Protein AF-A0A6A4WQD4-F1 (afdb_monomer_lite)

Radius of gyration: 29.27 Å; chains: 1; bounding box: 69×71×99 Å

Structure (mmCIF, N/CA/C/O backbone):
data_AF-A0A6A4WQD4-F1
#
_entry.id   AF-A0A6A4WQD4-F1
#
loop_
_atom_site.group_PDB
_atom_site.id
_atom_site.type_symbol
_atom_site.label_atom_id
_atom_site.label_alt_id
_atom_site.label_comp_id
_atom_site.label_asym_id
_atom_site.label_entity_id
_atom_site.label_seq_id
_atom_site.pdbx_PDB_ins_code
_atom_site.Cartn_x
_atom_site.Cartn_y
_atom_site.Cartn_z
_atom_site.occupancy
_atom_site.B_iso_or_equiv
_atom_site.auth_seq_id
_atom_site.auth_comp_id
_atom_site.auth_asym_id
_atom_site.auth_atom_id
_atom_site.pdbx_PDB_model_num
ATOM 1 N N . MET A 1 1 ? -10.154 32.884 54.673 1.00 40.69 1 MET A N 1
ATOM 2 C CA . MET A 1 1 ? -10.793 33.010 53.347 1.00 40.69 1 MET A CA 1
ATOM 3 C C . MET A 1 1 ? -10.869 31.608 52.785 1.00 40.69 1 MET A C 1
ATOM 5 O O . MET A 1 1 ? -9.930 31.155 52.147 1.00 40.69 1 MET A O 1
ATOM 9 N N . ASP A 1 2 ? -11.939 30.909 53.153 1.00 39.62 2 ASP A N 1
ATOM 10 C CA . ASP A 1 2 ? -12.226 29.538 52.744 1.00 39.62 2 ASP A CA 1
ATOM 11 C C . ASP A 1 2 ? -13.030 29.563 51.447 1.00 39.62 2 ASP A C 1
ATOM 13 O O . ASP A 1 2 ? -14.107 30.156 51.386 1.00 39.62 2 ASP A O 1
ATOM 17 N N . VAL A 1 3 ? -12.487 28.933 50.407 1.00 45.62 3 VAL A N 1
ATOM 18 C CA . VAL A 1 3 ? -13.173 28.677 49.137 1.00 45.62 3 VAL A CA 1
ATOM 19 C C . VAL A 1 3 ? -13.369 27.171 49.040 1.00 45.62 3 VAL A C 1
ATOM 21 O O . VAL A 1 3 ? -12.572 26.442 48.456 1.00 45.62 3 VAL A O 1
ATOM 24 N N . SER A 1 4 ? -14.431 26.703 49.680 1.00 53.34 4 SER A N 1
ATOM 25 C CA . SER A 1 4 ? -14.911 25.326 49.632 1.00 53.34 4 SER A CA 1
ATOM 26 C C . SER A 1 4 ? -16.414 25.355 49.371 1.00 53.34 4 SER A C 1
ATOM 28 O O . SER A 1 4 ? -17.231 25.310 50.284 1.00 53.34 4 SER A O 1
ATOM 30 N N . ALA A 1 5 ? -16.793 25.459 48.096 1.00 46.91 5 ALA A N 1
ATOM 31 C CA . ALA A 1 5 ? -18.177 25.275 47.676 1.00 46.91 5 ALA A CA 1
ATOM 32 C C . ALA A 1 5 ? -18.260 24.751 46.235 1.00 46.91 5 ALA A C 1
ATOM 34 O O . ALA A 1 5 ? -17.885 25.439 45.290 1.00 46.91 5 ALA A O 1
ATOM 35 N N . GLY A 1 6 ? -18.821 23.547 46.087 1.00 44.59 6 GLY A N 1
ATOM 36 C CA . GLY A 1 6 ? -19.705 23.247 44.959 1.00 44.59 6 GLY A CA 1
ATOM 37 C C . GLY A 1 6 ? -19.117 22.547 43.734 1.00 44.59 6 GLY A C 1
ATOM 38 O O . GLY A 1 6 ? -19.329 23.014 42.624 1.00 44.59 6 GLY A O 1
ATOM 39 N N . LEU A 1 7 ? -18.483 21.382 43.894 1.00 42.50 7 LEU A N 1
ATOM 40 C CA . LEU A 1 7 ? -18.416 20.385 42.815 1.00 42.50 7 LEU A CA 1
ATOM 41 C C . LEU A 1 7 ? -19.368 19.237 43.165 1.00 42.50 7 LEU A C 1
ATOM 43 O O . LEU A 1 7 ? -18.985 18.243 43.776 1.00 42.50 7 LEU A O 1
ATOM 47 N N . SER A 1 8 ? -20.644 19.435 42.828 1.00 55.44 8 SER A N 1
ATOM 48 C CA . SER A 1 8 ? -21.650 18.374 42.812 1.00 55.44 8 SER A CA 1
ATOM 49 C C . SER A 1 8 ? -21.278 17.395 41.700 1.00 55.44 8 SER A C 1
ATOM 51 O O . SER A 1 8 ? -21.180 17.776 40.533 1.00 55.44 8 SER A O 1
ATOM 53 N N . ALA A 1 9 ? -20.986 16.154 42.085 1.00 47.75 9 ALA A N 1
ATOM 54 C CA . ALA A 1 9 ? -20.740 15.057 41.168 1.00 47.75 9 ALA A CA 1
ATOM 55 C C . ALA A 1 9 ? -22.021 14.788 40.369 1.00 47.75 9 ALA A C 1
ATOM 57 O O . ALA A 1 9 ? -22.984 14.237 40.899 1.00 47.75 9 ALA A O 1
ATOM 58 N N . SER A 1 10 ? -22.026 15.214 39.109 1.00 48.94 10 SER A N 1
ATOM 59 C CA . SER A 1 10 ? -23.060 14.872 38.143 1.00 48.94 10 SER A CA 1
ATOM 60 C C . SER A 1 10 ? -23.073 13.362 37.915 1.00 48.94 10 SER A C 1
ATOM 62 O O . SER A 1 10 ? -22.034 12.729 37.693 1.00 48.94 10 SER A O 1
ATOM 64 N N . ASP A 1 11 ? -24.269 12.793 38.028 1.00 49.38 11 ASP A N 1
ATOM 65 C CA . ASP A 1 11 ? -24.547 11.373 37.890 1.00 49.38 11 ASP A CA 1
ATOM 66 C C . ASP A 1 11 ? -24.110 10.894 36.488 1.00 49.38 11 ASP A C 1
ATOM 68 O O . ASP A 1 11 ? -24.536 11.451 35.472 1.00 49.38 11 ASP A O 1
ATOM 72 N N . PRO A 1 12 ? -23.218 9.892 36.373 1.00 54.44 12 PRO A N 1
ATOM 73 C CA . PRO A 1 12 ? -22.711 9.421 35.085 1.00 54.44 12 PRO A CA 1
ATOM 74 C C . PRO A 1 12 ? -23.773 8.752 34.192 1.00 54.44 12 PRO A C 1
ATOM 76 O O . PRO A 1 12 ? -23.434 8.341 33.080 1.00 54.44 12 PRO A O 1
ATOM 79 N N . SER A 1 13 ? -25.021 8.633 34.651 1.00 51.88 13 SER A N 1
ATOM 80 C CA . SER A 1 13 ? -26.163 8.164 33.860 1.00 51.88 13 SER A CA 1
ATOM 81 C C . SER A 1 13 ? -26.717 9.206 32.870 1.00 51.88 13 SER A C 1
ATOM 83 O O . SER A 1 13 ? -27.314 8.805 31.874 1.00 51.88 13 SER A O 1
ATOM 85 N N . ASP A 1 14 ? -26.409 10.500 33.031 1.00 51.34 14 ASP A N 1
ATOM 86 C CA . ASP A 1 14 ? -26.894 11.582 32.146 1.00 51.34 14 ASP A CA 1
ATOM 87 C C . ASP A 1 14 ? -26.174 11.681 30.781 1.00 51.34 14 ASP A C 1
ATOM 89 O O . ASP A 1 14 ? -26.563 12.461 29.913 1.00 51.34 14 ASP A O 1
ATOM 93 N N . TRP A 1 15 ? -25.121 10.890 30.541 1.00 55.62 15 TRP A N 1
ATOM 94 C CA . TRP A 1 15 ? -24.329 10.954 29.297 1.00 55.62 15 TRP A CA 1
ATOM 95 C C . TRP A 1 15 ? -24.785 9.989 28.194 1.00 55.62 15 TRP A C 1
ATOM 97 O O . TRP A 1 15 ? -24.138 9.911 27.147 1.00 55.62 15 TRP A O 1
ATOM 107 N N . LEU A 1 16 ? -25.864 9.233 28.407 1.00 49.56 16 LEU A N 1
ATOM 108 C CA . LEU A 1 16 ? -26.406 8.309 27.410 1.00 49.56 16 LEU A CA 1
ATOM 109 C C . LEU A 1 16 ? -27.800 8.778 26.970 1.00 49.56 16 LEU A C 1
ATOM 111 O O . LEU A 1 16 ? -28.772 8.526 27.682 1.00 49.56 16 LEU A O 1
ATOM 115 N N . PRO A 1 17 ? -27.918 9.423 25.791 1.00 49.47 17 PRO A N 1
ATOM 116 C CA . PRO A 1 17 ? -29.208 9.747 25.200 1.00 49.47 17 PRO A CA 1
ATOM 117 C C . PRO A 1 17 ? -29.982 8.445 24.991 1.00 49.47 17 PRO A C 1
ATOM 119 O O . PRO A 1 17 ? -29.592 7.598 24.185 1.00 49.47 17 PRO A O 1
ATOM 122 N N . THR A 1 18 ? -31.057 8.260 25.750 1.00 57.69 18 THR A N 1
ATOM 123 C CA . THR A 1 18 ? -31.862 7.031 25.740 1.00 57.69 18 THR A CA 1
ATOM 124 C C . THR A 1 18 ? -32.767 6.935 24.504 1.00 57.69 18 THR A C 1
ATOM 126 O O . THR A 1 18 ? -33.292 5.866 24.222 1.00 57.69 18 THR A O 1
ATOM 129 N N . ASP A 1 19 ? -32.856 8.003 23.705 1.00 47.84 19 ASP A N 1
ATOM 130 C CA . ASP A 1 19 ? -33.728 8.105 22.523 1.00 47.84 19 ASP A CA 1
ATOM 131 C C . ASP A 1 19 ? -33.054 7.769 21.179 1.00 47.84 19 ASP A C 1
ATOM 133 O O . ASP A 1 19 ? -33.655 7.930 20.120 1.00 47.84 19 ASP A O 1
ATOM 137 N N . GLN A 1 20 ? -31.807 7.282 21.171 1.00 50.00 20 GLN A N 1
ATOM 138 C CA . GLN A 1 20 ? -31.078 6.995 19.922 1.00 50.00 20 GLN A CA 1
ATOM 139 C C . GLN A 1 20 ? -30.915 5.495 19.617 1.00 50.00 20 GLN A C 1
ATOM 141 O O . GLN A 1 20 ? -29.990 5.100 18.908 1.00 50.00 20 GLN A O 1
ATOM 146 N N . ALA A 1 21 ? -31.798 4.647 20.155 1.00 50.28 21 ALA A N 1
ATOM 147 C CA . ALA A 1 21 ? -31.776 3.201 19.915 1.00 50.28 21 ALA A CA 1
ATOM 148 C C . ALA A 1 21 ? -32.601 2.749 18.688 1.00 50.28 21 ALA A C 1
ATOM 150 O O . ALA A 1 21 ? -32.292 1.699 18.129 1.00 50.28 21 ALA A O 1
ATOM 151 N N . ASP A 1 22 ? -33.556 3.555 18.203 1.00 48.72 22 ASP A N 1
ATOM 152 C CA . ASP A 1 22 ? -34.533 3.112 17.184 1.00 48.72 22 ASP A CA 1
ATOM 153 C C . ASP A 1 22 ? -34.314 3.678 15.767 1.00 48.72 22 ASP A C 1
ATOM 155 O O . ASP A 1 22 ? -35.063 3.382 14.834 1.00 48.72 22 ASP A O 1
ATOM 159 N N . HIS A 1 23 ? -33.234 4.430 15.551 1.00 48.94 23 HIS A N 1
ATOM 160 C CA . HIS A 1 23 ? -32.832 4.910 14.223 1.00 48.94 23 HIS A CA 1
ATOM 161 C C . HIS A 1 23 ? -31.442 4.404 13.840 1.00 48.94 23 HIS A C 1
ATOM 163 O O . HIS A 1 23 ? -30.544 5.165 13.483 1.00 48.94 23 HIS A O 1
ATOM 169 N N . LEU A 1 24 ? -31.256 3.085 13.901 1.00 49.69 24 LEU A N 1
ATOM 170 C CA . LEU A 1 24 ? -30.196 2.438 13.137 1.00 49.69 24 LEU A CA 1
ATOM 171 C C . LEU A 1 24 ? -30.645 2.392 11.666 1.00 49.69 24 LEU A C 1
ATOM 173 O O . LEU A 1 24 ? -31.635 1.720 11.371 1.00 49.69 24 LEU A O 1
ATOM 177 N N . PRO A 1 25 ? -29.968 3.093 10.734 1.00 49.41 25 PRO A N 1
ATOM 178 C CA . PRO A 1 25 ? -30.262 2.969 9.313 1.00 49.41 25 PRO A CA 1
ATOM 179 C C . PRO A 1 25 ? -30.098 1.499 8.916 1.00 49.41 25 PRO A C 1
ATOM 181 O O . PRO A 1 25 ? -29.026 0.912 9.070 1.00 49.41 25 PRO A O 1
ATOM 184 N N . THR A 1 26 ? -31.193 0.894 8.464 1.00 52.72 26 THR A N 1
ATOM 185 C CA . THR A 1 26 ? -31.330 -0.551 8.239 1.00 52.72 26 THR A CA 1
ATOM 186 C C . THR A 1 26 ? -30.533 -1.063 7.045 1.00 52.72 26 THR A C 1
ATOM 188 O O . THR A 1 26 ? -30.435 -2.272 6.871 1.00 52.72 26 THR A O 1
ATOM 191 N N . GLU A 1 27 ? -29.878 -0.194 6.278 1.00 44.72 27 GLU A N 1
ATOM 192 C CA . GLU A 1 27 ? -28.883 -0.611 5.299 1.00 44.72 27 GLU A CA 1
ATOM 193 C C . GLU A 1 27 ? -27.686 0.345 5.283 1.00 44.72 27 GLU A C 1
ATOM 195 O O . GLU A 1 27 ? -27.856 1.561 5.158 1.00 44.72 27 GLU A O 1
ATOM 200 N N . PRO A 1 28 ? -26.450 -0.168 5.397 1.00 51.59 28 PRO A N 1
ATOM 201 C CA . PRO A 1 28 ? -25.282 0.667 5.224 1.00 51.59 28 PRO A CA 1
ATOM 202 C C . PRO A 1 28 ? -25.161 1.113 3.758 1.00 51.59 28 PRO A C 1
ATOM 204 O O . PRO A 1 28 ? -24.999 0.292 2.853 1.00 51.59 28 PRO A O 1
ATOM 207 N N . ALA A 1 29 ? -25.166 2.430 3.539 1.00 51.22 29 ALA A N 1
ATOM 208 C CA . ALA A 1 29 ? -25.080 3.088 2.230 1.00 51.22 29 ALA A CA 1
ATOM 209 C C . ALA A 1 29 ? -23.826 2.743 1.393 1.00 51.22 29 ALA A C 1
ATOM 211 O O . ALA A 1 29 ? -23.750 3.113 0.228 1.00 51.22 29 ALA A O 1
ATOM 212 N N . TRP A 1 30 ? -22.852 2.008 1.938 1.00 56.88 30 TRP A N 1
ATOM 213 C CA . TRP A 1 30 ? -21.694 1.535 1.173 1.00 56.88 30 TRP A CA 1
ATOM 214 C C . TRP A 1 30 ? -21.990 0.302 0.296 1.00 56.88 30 TRP A C 1
ATOM 216 O O . TRP A 1 30 ? -21.141 -0.086 -0.502 1.00 56.88 30 TRP A O 1
ATOM 226 N N . ARG A 1 31 ? -23.178 -0.321 0.395 1.00 47.22 31 ARG A N 1
ATOM 227 C CA . ARG A 1 31 ? -23.520 -1.522 -0.397 1.00 47.22 31 ARG A CA 1
ATOM 228 C C . ARG A 1 31 ? -23.912 -1.277 -1.860 1.00 47.22 31 ARG A C 1
ATOM 230 O O . ARG A 1 31 ? -23.937 -2.246 -2.615 1.00 47.22 31 ARG A O 1
ATOM 237 N N . SER A 1 32 ? -24.208 -0.050 -2.294 1.00 47.12 32 SER A N 1
ATOM 238 C CA . SER A 1 32 ? -24.718 0.199 -3.658 1.00 47.12 32 SER A CA 1
ATOM 239 C C . SER A 1 32 ? -23.680 0.693 -4.670 1.00 47.12 32 SER A C 1
ATOM 241 O O . SER A 1 32 ? -23.966 0.714 -5.865 1.00 47.12 32 SER A O 1
ATOM 243 N N . THR A 1 33 ? -22.450 0.996 -4.258 1.00 47.56 33 THR A N 1
ATOM 244 C CA . THR A 1 33 ? -21.353 1.326 -5.177 1.00 47.56 33 THR A CA 1
ATOM 245 C C . THR A 1 33 ? -20.386 0.158 -5.281 1.00 47.56 33 THR A C 1
ATOM 247 O O . THR A 1 33 ? -19.255 0.222 -4.821 1.00 47.56 33 THR A O 1
ATOM 250 N N . ARG A 1 34 ? -20.822 -0.932 -5.920 1.00 42.28 34 ARG A N 1
ATOM 251 C CA . ARG A 1 34 ? -19.894 -1.906 -6.513 1.00 42.28 34 ARG A CA 1
ATOM 252 C C . ARG A 1 34 ? -19.283 -1.201 -7.731 1.00 42.28 34 ARG A C 1
ATOM 254 O O . ARG A 1 34 ? -19.986 -1.058 -8.732 1.00 42.28 34 ARG A O 1
ATOM 261 N N . PRO A 1 35 ? -18.040 -0.690 -7.687 1.00 46.09 35 PRO A N 1
ATOM 262 C CA . PRO A 1 35 ? -17.448 -0.106 -8.877 1.00 46.09 35 PRO A CA 1
ATOM 263 C C . PRO A 1 35 ? -17.210 -1.267 -9.842 1.00 46.09 35 PRO A C 1
ATOM 265 O O . PRO A 1 35 ? -16.764 -2.337 -9.421 1.00 46.09 35 PRO A O 1
ATOM 268 N N . GLY A 1 36 ? -17.510 -1.082 -11.125 1.00 47.56 36 GLY A N 1
ATOM 269 C CA . GLY A 1 36 ? -17.190 -2.023 -12.205 1.00 47.56 36 GLY A CA 1
ATOM 270 C C . GLY A 1 36 ? -15.678 -2.187 -12.424 1.00 47.56 36 GLY A C 1
ATOM 271 O O . GLY A 1 36 ? -15.176 -1.952 -13.519 1.00 47.56 36 GLY A O 1
ATOM 272 N N . GLY A 1 37 ? -14.931 -2.550 -11.378 1.00 45.09 37 GLY A N 1
ATOM 273 C CA . GLY A 1 37 ? -13.479 -2.704 -11.383 1.00 45.09 37 GLY A CA 1
ATOM 274 C C . GLY A 1 37 ? -13.019 -3.961 -12.117 1.00 45.09 37 GLY A C 1
ATOM 275 O O . GLY A 1 37 ? -11.963 -3.940 -12.744 1.00 45.09 37 GLY A O 1
ATOM 276 N N . ALA A 1 38 ? -13.837 -5.020 -12.144 1.00 51.09 38 ALA A N 1
ATOM 277 C CA . ALA A 1 38 ? -13.501 -6.261 -12.848 1.00 51.09 38 ALA A CA 1
ATOM 278 C C . ALA A 1 38 ? -13.263 -6.038 -14.359 1.00 51.09 38 ALA A C 1
ATOM 280 O O . ALA A 1 38 ? -12.346 -6.623 -14.940 1.00 51.09 38 ALA A O 1
ATOM 281 N N . ASP A 1 39 ? -14.005 -5.115 -14.981 1.00 52.41 39 ASP A N 1
ATOM 282 C CA . ASP A 1 39 ? -13.886 -4.817 -16.415 1.00 52.41 39 ASP A CA 1
ATOM 283 C C . ASP A 1 39 ? -12.759 -3.824 -16.744 1.00 52.41 39 ASP A C 1
ATOM 285 O O . ASP A 1 39 ? -12.291 -3.748 -17.886 1.00 52.41 39 ASP A O 1
ATOM 289 N N . ALA A 1 40 ? -12.301 -3.041 -15.764 1.00 53.88 40 ALA A N 1
ATOM 290 C CA . ALA A 1 40 ? -11.167 -2.134 -15.934 1.00 53.88 40 ALA A CA 1
ATOM 291 C C . ALA A 1 40 ? -9.836 -2.904 -15.905 1.00 53.88 40 ALA A C 1
ATOM 293 O O . ALA A 1 40 ? -9.005 -2.735 -16.800 1.00 53.88 40 ALA A O 1
ATOM 294 N N . VAL A 1 41 ? -9.688 -3.831 -14.952 1.00 50.75 41 VAL A N 1
ATOM 295 C CA . VAL A 1 41 ? -8.515 -4.712 -14.808 1.00 50.75 41 VAL A CA 1
ATOM 296 C C . VAL A 1 41 ? -8.316 -5.607 -16.030 1.00 50.75 41 VAL A C 1
ATOM 298 O O . VAL A 1 41 ? -7.199 -5.779 -16.522 1.00 50.75 41 VAL A O 1
ATOM 301 N N . GLY A 1 42 ? -9.412 -6.127 -16.586 1.00 72.69 42 GLY A N 1
ATOM 302 C CA . GLY A 1 42 ? -9.356 -6.960 -17.781 1.00 72.69 42 GLY A CA 1
ATOM 303 C C . GLY A 1 42 ? -8.832 -6.231 -19.023 1.00 72.69 42 GLY A C 1
ATOM 304 O O . GLY A 1 42 ? -8.279 -6.887 -19.903 1.00 72.69 42 GLY A O 1
ATOM 305 N N . ARG A 1 43 ? -8.992 -4.905 -19.123 1.00 68.19 43 ARG A N 1
ATOM 306 C CA . ARG A 1 43 ? -8.589 -4.130 -20.309 1.00 68.19 43 ARG A CA 1
ATOM 307 C C . ARG A 1 43 ? -7.104 -3.781 -20.306 1.00 68.19 43 ARG A C 1
ATOM 309 O O . ARG A 1 43 ? -6.449 -3.979 -21.328 1.00 68.19 43 ARG A O 1
ATOM 316 N N . SER A 1 44 ? -6.561 -3.331 -19.175 1.00 56.88 44 SER A N 1
ATOM 317 C CA . SER A 1 44 ? -5.136 -2.983 -19.064 1.00 56.88 44 SER A CA 1
ATOM 318 C C . SER A 1 44 ? -4.234 -4.212 -19.207 1.00 56.88 44 SER A C 1
ATOM 320 O O . SER A 1 44 ? -3.276 -4.179 -19.977 1.00 56.88 44 SER A O 1
ATOM 322 N N . ALA A 1 45 ? -4.589 -5.335 -18.572 1.00 55.25 45 ALA A N 1
ATOM 323 C CA . ALA A 1 45 ? -3.838 -6.586 -18.694 1.00 55.25 45 ALA A CA 1
ATOM 324 C C . ALA A 1 45 ? -3.845 -7.146 -20.131 1.00 55.25 45 ALA A C 1
ATOM 326 O O . ALA A 1 45 ? -2.815 -7.608 -20.622 1.00 55.25 45 ALA A O 1
ATOM 327 N N . ARG A 1 46 ? -4.984 -7.062 -20.839 1.00 72.31 46 ARG A N 1
ATOM 328 C CA . ARG A 1 46 ? -5.096 -7.488 -22.248 1.00 72.31 46 ARG A CA 1
ATOM 329 C C . ARG A 1 46 ? -4.283 -6.608 -23.193 1.00 72.31 46 ARG A C 1
ATOM 331 O O . ARG A 1 46 ? -3.655 -7.139 -24.104 1.00 72.31 46 ARG A O 1
ATOM 338 N N . LEU A 1 47 ? -4.265 -5.294 -22.970 1.00 72.69 47 LEU A N 1
ATOM 339 C CA . LEU A 1 47 ? -3.429 -4.371 -23.743 1.00 72.69 47 LEU A CA 1
ATOM 340 C C . LEU A 1 47 ? -1.940 -4.656 -23.536 1.00 72.69 47 LEU A C 1
ATOM 342 O O . LEU A 1 47 ? -1.194 -4.725 -24.509 1.00 72.69 47 LEU A O 1
ATOM 346 N N . LEU A 1 48 ? -1.521 -4.895 -22.291 1.00 62.03 48 LEU A N 1
ATOM 347 C CA . LEU A 1 48 ? -0.126 -5.183 -21.963 1.00 62.03 48 LEU A CA 1
ATOM 348 C C . LEU A 1 48 ? 0.341 -6.516 -22.572 1.00 62.03 48 LEU A C 1
ATOM 350 O O . LEU A 1 48 ? 1.386 -6.567 -23.215 1.00 62.03 48 LEU A O 1
ATOM 354 N N . LEU A 1 49 ? -0.473 -7.574 -22.462 1.00 63.62 49 LEU A N 1
ATOM 355 C CA . LEU A 1 49 ? -0.226 -8.863 -23.125 1.00 63.62 49 LEU A CA 1
ATOM 356 C C . LEU A 1 49 ? -0.224 -8.746 -24.656 1.00 63.62 49 LEU A C 1
ATOM 358 O O . LEU A 1 49 ? 0.563 -9.420 -25.320 1.00 63.62 49 LEU A O 1
ATOM 362 N N . GLY A 1 50 ? -1.082 -7.892 -25.219 1.00 73.88 50 GLY A N 1
ATOM 363 C CA . GLY A 1 50 ? -1.107 -7.593 -26.649 1.00 73.88 50 GLY A CA 1
ATOM 364 C C . GLY A 1 50 ? 0.189 -6.936 -27.122 1.00 73.88 50 GLY A C 1
ATOM 365 O O . GLY A 1 50 ? 0.775 -7.390 -28.101 1.00 73.88 50 GLY A O 1
ATOM 366 N N . LEU A 1 51 ? 0.677 -5.932 -26.390 1.00 67.00 51 LEU A N 1
ATOM 367 C CA . LEU A 1 51 ? 1.936 -5.243 -26.684 1.00 67.00 51 LEU A CA 1
ATOM 368 C C . LEU A 1 51 ? 3.149 -6.175 -26.564 1.00 67.00 51 LEU A C 1
ATOM 370 O O . LEU A 1 51 ? 3.995 -6.180 -27.454 1.00 67.00 51 LEU A O 1
ATOM 374 N N . LEU A 1 52 ? 3.197 -7.015 -25.524 1.00 57.88 52 LEU A N 1
ATOM 375 C CA . LEU A 1 52 ? 4.254 -8.019 -25.339 1.00 57.88 52 LEU A CA 1
ATOM 376 C C . LEU A 1 52 ? 4.274 -9.067 -26.462 1.00 57.88 52 LEU A C 1
ATOM 378 O O . LEU A 1 52 ? 5.344 -9.427 -26.949 1.00 57.88 52 LEU A O 1
ATOM 382 N N . ARG A 1 53 ? 3.105 -9.533 -26.921 1.00 71.88 53 ARG A N 1
ATOM 383 C CA . ARG A 1 53 ? 3.015 -10.456 -28.068 1.00 71.88 53 ARG A CA 1
ATOM 384 C C . ARG A 1 53 ? 3.433 -9.797 -29.377 1.00 71.88 53 ARG A C 1
ATOM 386 O O . ARG A 1 53 ? 4.096 -10.437 -30.188 1.00 71.88 53 ARG A O 1
ATOM 393 N N . LEU A 1 54 ? 3.073 -8.530 -29.576 1.00 68.19 54 LEU A N 1
ATOM 394 C CA . LEU A 1 54 ? 3.479 -7.777 -30.761 1.00 68.19 54 LEU A CA 1
ATOM 395 C C . LEU A 1 54 ? 5.000 -7.571 -30.794 1.00 68.19 54 LEU A C 1
ATOM 397 O O . LEU A 1 54 ? 5.606 -7.709 -31.852 1.00 68.19 54 LEU A O 1
ATOM 401 N N . ALA A 1 55 ? 5.607 -7.305 -29.632 1.00 59.88 55 ALA A N 1
ATOM 402 C CA . ALA A 1 55 ? 7.054 -7.196 -29.475 1.00 59.88 55 ALA A CA 1
ATOM 403 C C . ALA A 1 55 ? 7.775 -8.513 -29.810 1.00 59.88 55 ALA A C 1
ATOM 405 O O . ALA A 1 55 ? 8.785 -8.503 -30.510 1.00 59.88 55 ALA A O 1
ATOM 406 N N . GLY A 1 56 ? 7.231 -9.653 -29.365 1.00 58.56 56 GLY A N 1
ATOM 407 C CA . GLY A 1 56 ? 7.821 -10.974 -29.607 1.00 58.56 56 GLY A CA 1
ATOM 408 C C . GLY A 1 56 ? 7.757 -11.454 -31.062 1.00 58.56 56 GLY A C 1
ATOM 409 O O . GLY A 1 56 ? 8.629 -12.198 -31.497 1.00 58.56 56 GLY A O 1
ATOM 410 N N . LEU A 1 57 ? 6.766 -11.014 -31.845 1.00 64.88 57 LEU A N 1
ATOM 411 C CA . LEU A 1 57 ? 6.591 -11.451 -33.239 1.00 64.88 57 LEU A CA 1
ATOM 412 C C . LEU A 1 57 ? 7.583 -10.808 -34.231 1.00 64.88 57 LEU A C 1
ATOM 414 O O . LEU A 1 57 ? 7.591 -11.184 -35.400 1.00 64.88 57 LEU A O 1
ATOM 418 N N . TRP A 1 58 ? 8.372 -9.810 -33.815 1.00 60.25 58 TRP A N 1
ATOM 419 C CA . TRP A 1 58 ? 9.116 -8.929 -34.734 1.00 60.25 58 TRP A CA 1
ATOM 420 C C . TRP A 1 58 ? 10.651 -8.986 -34.581 1.00 60.25 58 TRP A C 1
ATOM 422 O O . TRP A 1 58 ? 11.363 -8.176 -35.176 1.00 60.25 58 TRP A O 1
ATOM 432 N N . GLY A 1 59 ? 11.178 -9.966 -33.839 1.00 47.53 59 GLY A N 1
ATOM 433 C CA . GLY A 1 59 ? 12.614 -10.167 -33.592 1.00 47.53 59 GLY A CA 1
ATOM 434 C C . GLY A 1 59 ? 13.389 -10.822 -34.746 1.00 47.53 59 GLY A C 1
ATOM 435 O O . GLY A 1 59 ? 13.923 -11.911 -34.577 1.00 47.53 59 GLY A O 1
ATOM 436 N N . GLY A 1 60 ? 13.453 -10.178 -35.916 1.00 65.56 60 GLY A N 1
ATOM 437 C CA . GLY A 1 60 ? 14.302 -10.602 -37.042 1.00 65.56 60 GLY A CA 1
ATOM 438 C C . GLY A 1 60 ? 15.450 -9.624 -37.325 1.00 65.56 60 GLY A C 1
ATOM 439 O O . GLY A 1 60 ? 15.293 -8.416 -37.144 1.00 65.56 60 GLY A O 1
ATOM 440 N N . ALA A 1 61 ? 16.593 -10.127 -37.808 1.00 59.25 61 ALA A N 1
ATOM 441 C CA . ALA A 1 61 ? 17.738 -9.306 -38.213 1.00 59.25 61 ALA A CA 1
ATOM 442 C C . ALA A 1 61 ? 17.380 -8.386 -39.406 1.00 59.25 61 ALA A C 1
ATOM 444 O O . ALA A 1 61 ? 16.911 -8.852 -40.444 1.00 59.25 61 ALA A O 1
ATOM 445 N N . GLY A 1 62 ? 17.571 -7.066 -39.263 1.00 75.94 62 GLY A N 1
ATOM 446 C CA . GLY A 1 62 ? 17.289 -6.070 -40.309 1.00 75.94 62 GLY A CA 1
ATOM 447 C C . GLY A 1 62 ? 17.142 -4.635 -39.778 1.00 75.94 62 GLY A C 1
ATOM 448 O O . GLY A 1 62 ? 17.381 -4.366 -38.609 1.00 75.94 62 GLY A O 1
ATOM 449 N N . TRP A 1 63 ? 16.707 -3.690 -40.619 1.00 71.44 63 TRP A N 1
ATOM 450 C CA . TRP A 1 63 ? 16.435 -2.290 -40.220 1.00 71.44 63 TRP A CA 1
ATOM 451 C C . TRP A 1 63 ? 15.137 -2.121 -39.405 1.00 71.44 63 TRP A C 1
ATOM 453 O O . TRP A 1 63 ? 14.932 -1.118 -38.724 1.00 71.44 63 TRP A O 1
ATOM 463 N N . ARG A 1 64 ? 14.254 -3.121 -39.460 1.00 67.56 64 ARG A N 1
ATOM 464 C CA . ARG A 1 64 ? 12.969 -3.162 -38.748 1.00 67.56 64 ARG A CA 1
ATOM 465 C C . ARG A 1 64 ? 13.108 -3.125 -37.215 1.00 67.56 64 ARG A C 1
ATOM 467 O O . ARG A 1 64 ? 12.395 -2.323 -36.615 1.00 67.56 64 ARG A O 1
ATOM 474 N N . PRO A 1 65 ? 14.011 -3.888 -36.564 1.00 59.41 65 PRO A N 1
ATOM 475 C CA . PRO A 1 65 ? 14.246 -3.768 -35.125 1.00 59.41 65 PRO A CA 1
ATOM 476 C C . PRO A 1 65 ? 14.789 -2.399 -34.705 1.00 59.41 65 PRO A C 1
ATOM 478 O O . PRO A 1 65 ? 14.428 -1.954 -33.627 1.00 59.41 65 PRO A O 1
ATOM 481 N N . LEU A 1 66 ? 15.571 -1.699 -35.541 1.00 59.41 66 LEU A N 1
ATOM 482 C CA . LEU A 1 66 ? 16.013 -0.318 -35.263 1.00 59.41 66 LEU A CA 1
ATOM 483 C C . LEU A 1 66 ? 14.845 0.674 -35.284 1.00 59.41 66 LEU A C 1
ATOM 485 O O . LEU A 1 66 ? 14.732 1.531 -34.410 1.00 59.41 66 LEU A O 1
ATOM 489 N N . LEU A 1 67 ? 13.953 0.547 -36.270 1.00 69.88 67 LEU A N 1
ATOM 490 C CA . LEU A 1 67 ? 12.734 1.353 -36.323 1.00 69.88 67 LEU A CA 1
ATOM 491 C C . LEU A 1 67 ? 11.837 1.061 -35.110 1.00 69.88 67 LEU A C 1
ATOM 493 O O . LEU A 1 67 ? 11.248 1.977 -34.545 1.00 69.88 67 LEU A O 1
ATOM 497 N N . TYR A 1 68 ? 11.765 -0.207 -34.696 1.00 61.75 68 TYR A N 1
ATOM 498 C CA . TYR A 1 68 ? 10.989 -0.640 -33.540 1.00 61.75 68 TYR A CA 1
ATOM 499 C C . TYR A 1 68 ? 11.580 -0.143 -32.223 1.00 61.75 68 TYR A C 1
ATOM 501 O O . TYR A 1 68 ? 10.838 0.416 -31.428 1.00 61.75 68 TYR A O 1
ATOM 509 N N . THR A 1 69 ? 12.889 -0.277 -31.989 1.00 56.19 69 THR A N 1
ATOM 510 C CA . THR A 1 69 ? 13.529 0.288 -30.794 1.00 56.19 69 THR A CA 1
ATOM 511 C C . THR A 1 69 ? 13.388 1.799 -30.768 1.00 56.19 69 THR A C 1
ATOM 513 O O . THR A 1 69 ? 13.078 2.329 -29.711 1.00 56.19 69 THR A O 1
ATOM 516 N N . ALA A 1 70 ? 13.491 2.495 -31.903 1.00 61.88 70 ALA A N 1
ATOM 517 C CA . ALA A 1 70 ? 13.226 3.932 -31.970 1.00 61.88 70 ALA A CA 1
ATOM 518 C C . ALA A 1 70 ? 11.766 4.284 -31.630 1.00 61.88 70 ALA A C 1
ATOM 520 O O . ALA A 1 70 ? 11.528 5.210 -30.860 1.00 61.88 70 ALA A O 1
ATOM 521 N N . LEU A 1 71 ? 10.784 3.535 -32.145 1.00 65.81 71 LEU A N 1
ATOM 522 C CA . LEU A 1 71 ? 9.359 3.721 -31.832 1.00 65.81 71 LEU A CA 1
ATOM 523 C C . LEU A 1 71 ? 9.032 3.371 -30.381 1.00 65.81 71 LEU A C 1
ATOM 525 O O . LEU A 1 71 ? 8.269 4.088 -29.743 1.00 65.81 71 LEU A O 1
ATOM 529 N N . LEU A 1 72 ? 9.617 2.299 -29.850 1.00 61.75 72 LEU A N 1
ATOM 530 C CA . LEU A 1 72 ? 9.465 1.875 -28.464 1.00 61.75 72 LEU A CA 1
ATOM 531 C C . LEU A 1 72 ? 10.111 2.896 -27.528 1.00 61.75 72 LEU A C 1
ATOM 533 O O . LEU A 1 72 ? 9.510 3.256 -26.526 1.00 61.75 72 LEU A O 1
ATOM 537 N N . TYR A 1 73 ? 11.289 3.415 -27.879 1.00 55.59 73 TYR A N 1
ATOM 538 C CA . TYR A 1 73 ? 11.968 4.470 -27.136 1.00 55.59 73 TYR A CA 1
ATOM 539 C C . TYR A 1 73 ? 11.194 5.785 -27.219 1.00 55.59 73 TYR A C 1
ATOM 541 O O . TYR A 1 73 ? 11.067 6.468 -26.213 1.00 55.59 73 TYR A O 1
ATOM 549 N N . ALA A 1 74 ? 10.613 6.126 -28.371 1.00 55.88 74 ALA A N 1
ATOM 550 C CA . ALA A 1 74 ? 9.756 7.298 -28.527 1.00 55.88 74 ALA A CA 1
ATOM 551 C C . ALA A 1 74 ? 8.442 7.156 -27.747 1.00 55.88 74 ALA A C 1
ATOM 553 O O . ALA A 1 74 ? 8.028 8.103 -27.089 1.00 55.88 74 ALA A O 1
ATOM 554 N N . ALA A 1 75 ? 7.812 5.980 -27.760 1.00 59.81 75 ALA A N 1
ATOM 555 C CA . ALA A 1 75 ? 6.604 5.697 -26.994 1.00 59.81 75 ALA A CA 1
ATOM 556 C C . ALA A 1 75 ? 6.894 5.665 -25.489 1.00 59.81 75 ALA A C 1
ATOM 558 O O . ALA A 1 75 ? 6.166 6.285 -24.726 1.00 59.81 75 ALA A O 1
ATOM 559 N N . ALA A 1 76 ? 7.983 5.022 -25.062 1.00 55.03 76 ALA A N 1
ATOM 560 C CA . ALA A 1 76 ? 8.448 5.042 -23.680 1.00 55.03 76 ALA A CA 1
ATOM 561 C C . ALA A 1 76 ? 8.807 6.466 -23.244 1.00 55.03 76 ALA A C 1
ATOM 563 O O . ALA A 1 76 ? 8.372 6.891 -22.186 1.00 55.03 76 ALA A O 1
ATOM 564 N N . SER A 1 77 ? 9.498 7.246 -24.079 1.00 54.81 77 SER A N 1
ATOM 565 C CA . SER A 1 77 ? 9.804 8.656 -23.803 1.00 54.81 77 SER A CA 1
ATOM 566 C C . SER A 1 77 ? 8.542 9.509 -23.748 1.00 54.81 77 SER A C 1
ATOM 568 O O . SER A 1 77 ? 8.452 10.377 -22.894 1.00 54.81 77 SER A O 1
ATOM 570 N N . ALA A 1 78 ? 7.551 9.263 -24.607 1.00 56.56 78 ALA A N 1
ATOM 571 C CA . ALA A 1 78 ? 6.272 9.967 -24.598 1.00 56.56 78 ALA A CA 1
ATOM 572 C C . ALA A 1 78 ? 5.422 9.588 -23.380 1.00 56.56 78 ALA A C 1
ATOM 574 O O . ALA A 1 78 ? 4.821 10.462 -22.772 1.00 56.56 78 ALA A O 1
ATOM 575 N N . VAL A 1 79 ? 5.405 8.314 -22.981 1.00 59.38 79 VAL A N 1
ATOM 576 C CA . VAL A 1 79 ? 4.750 7.847 -21.752 1.00 59.38 79 VAL A CA 1
ATOM 577 C C . VAL A 1 79 ? 5.464 8.410 -20.529 1.00 59.38 79 VAL A C 1
ATOM 579 O O . VAL A 1 79 ? 4.795 8.924 -19.646 1.00 59.38 79 VAL A O 1
ATOM 582 N N . CYS A 1 80 ? 6.796 8.404 -20.497 1.00 51.72 80 CYS A N 1
ATOM 583 C CA . CYS A 1 80 ? 7.583 9.035 -19.441 1.00 51.72 80 CYS A CA 1
ATOM 584 C C . CYS A 1 80 ? 7.389 10.554 -19.422 1.00 51.72 80 CYS A C 1
ATOM 586 O O . CYS A 1 80 ? 7.315 11.126 -18.347 1.00 51.72 80 CYS A O 1
ATOM 588 N N . ALA A 1 81 ? 7.256 11.215 -20.575 1.00 52.75 81 ALA A N 1
ATOM 589 C CA . ALA A 1 81 ? 6.981 12.647 -20.664 1.00 52.75 81 ALA A CA 1
ATOM 590 C C . ALA A 1 81 ? 5.553 12.978 -20.221 1.00 52.75 81 ALA A C 1
ATOM 592 O O . ALA A 1 81 ? 5.357 13.949 -19.506 1.00 52.75 81 ALA A O 1
ATOM 593 N N . LEU A 1 82 ? 4.557 12.171 -20.592 1.00 60.72 82 LEU A N 1
ATOM 594 C CA . LEU A 1 82 ? 3.172 12.324 -20.143 1.00 60.72 82 LEU A CA 1
ATOM 595 C C . LEU A 1 82 ? 3.022 11.998 -18.657 1.00 60.72 82 LEU A C 1
ATOM 597 O O . LEU A 1 82 ? 2.300 12.706 -17.969 1.00 60.72 82 LEU A O 1
ATOM 601 N N . ALA A 1 83 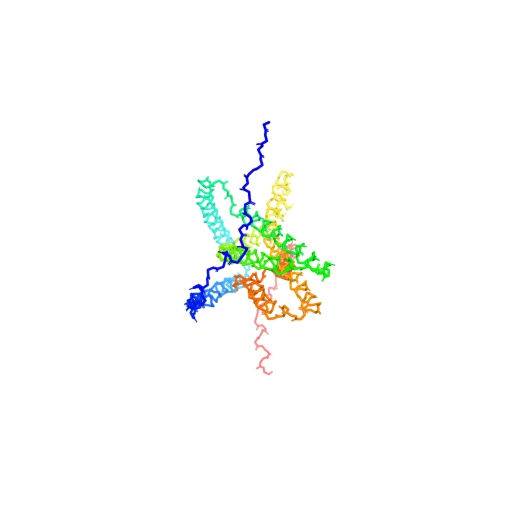? 3.729 10.985 -18.153 1.00 50.81 83 ALA A N 1
ATOM 602 C CA . ALA A 1 83 ? 3.810 10.671 -16.732 1.00 50.81 83 ALA A CA 1
ATOM 603 C C . ALA A 1 83 ? 4.524 11.791 -15.974 1.00 50.81 83 ALA A C 1
ATOM 605 O O . ALA A 1 83 ? 4.005 12.254 -14.975 1.00 50.81 83 ALA A O 1
ATOM 606 N N . ALA A 1 84 ? 5.634 12.317 -16.498 1.00 51.16 84 ALA A N 1
ATOM 607 C CA . ALA A 1 84 ? 6.326 13.462 -15.919 1.00 51.16 84 ALA A CA 1
ATOM 608 C C . ALA A 1 84 ? 5.470 14.731 -15.957 1.00 51.16 84 ALA A C 1
ATOM 610 O O . ALA A 1 84 ? 5.537 15.510 -15.020 1.00 51.16 84 ALA A O 1
ATOM 611 N N . LEU A 1 85 ? 4.662 14.945 -17.001 1.00 56.09 85 LEU A N 1
ATOM 612 C CA . LEU A 1 85 ? 3.715 16.059 -17.104 1.00 56.09 85 LEU A CA 1
ATOM 613 C C . LEU A 1 85 ? 2.508 15.871 -16.179 1.00 56.09 85 LEU A C 1
ATOM 615 O O . LEU A 1 85 ? 2.039 16.852 -15.610 1.00 56.09 85 LEU A O 1
ATOM 619 N N . ALA A 1 86 ? 2.029 14.640 -15.992 1.00 55.28 86 ALA A N 1
ATOM 620 C CA . ALA A 1 86 ? 0.996 14.302 -15.018 1.00 55.28 86 ALA A CA 1
ATOM 621 C C . ALA A 1 86 ? 1.521 14.464 -13.585 1.00 55.28 86 ALA A C 1
ATOM 623 O O . ALA A 1 86 ? 0.866 15.121 -12.788 1.00 55.28 86 ALA A O 1
ATOM 624 N N . ASP A 1 87 ? 2.739 14.003 -13.298 1.00 52.25 87 ASP A N 1
ATOM 625 C CA . ASP A 1 87 ? 3.455 14.192 -12.033 1.00 52.25 87 ASP A CA 1
ATOM 626 C C . ASP A 1 87 ? 3.827 15.661 -11.800 1.00 52.25 87 ASP A C 1
ATOM 628 O O . ASP A 1 87 ? 3.818 16.114 -10.661 1.00 52.25 87 ASP A O 1
ATOM 632 N N . LEU A 1 88 ? 4.120 16.436 -12.851 1.00 49.47 88 LEU A N 1
ATOM 633 C CA . LEU A 1 88 ? 4.285 17.890 -12.774 1.00 49.47 88 LEU A CA 1
ATOM 634 C C . LEU A 1 88 ? 2.953 18.561 -12.483 1.00 49.47 88 LEU A C 1
ATOM 636 O O . LEU A 1 88 ? 2.923 19.474 -11.676 1.00 49.47 88 LEU A O 1
ATOM 640 N N . HIS A 1 89 ? 1.856 18.117 -13.093 1.00 62.34 89 HIS A N 1
ATOM 641 C CA . HIS A 1 89 ? 0.537 18.701 -12.879 1.00 62.34 89 HIS A CA 1
ATOM 642 C C . HIS A 1 89 ? -0.027 18.353 -11.492 1.00 62.34 89 HIS A C 1
ATOM 644 O O . HIS A 1 89 ? -0.500 19.247 -10.787 1.00 62.34 89 HIS A O 1
ATOM 650 N N . GLN A 1 90 ? 0.064 17.091 -11.064 1.00 51.84 90 GLN A N 1
ATOM 651 C CA . GLN A 1 90 ? -0.242 16.652 -9.701 1.00 51.84 90 GLN A CA 1
ATOM 652 C C . GLN A 1 90 ? 0.736 17.278 -8.714 1.00 51.84 90 GLN A C 1
ATOM 654 O O . GLN A 1 90 ? 0.313 17.767 -7.677 1.00 51.84 90 GLN A O 1
ATOM 659 N N . GLY A 1 91 ? 2.024 17.336 -9.047 1.00 46.47 91 GLY A N 1
ATOM 660 C CA . GLY A 1 91 ? 3.054 18.016 -8.271 1.00 46.47 91 GLY A CA 1
ATOM 661 C C . GLY A 1 91 ? 2.768 19.502 -8.106 1.00 46.47 91 GLY A C 1
ATOM 662 O O . GLY A 1 91 ? 2.989 20.011 -7.020 1.00 46.47 91 GLY A O 1
ATOM 663 N N . TRP A 1 92 ? 2.213 20.168 -9.121 1.00 53.50 92 TRP A N 1
ATOM 664 C CA . TRP A 1 92 ? 1.807 21.575 -9.097 1.00 53.50 92 TRP A CA 1
ATOM 665 C C . TRP A 1 92 ? 0.572 21.795 -8.217 1.00 53.50 92 TRP A C 1
ATOM 667 O O . TRP A 1 92 ? 0.603 22.637 -7.325 1.00 53.50 92 TRP A O 1
ATOM 677 N N . LEU A 1 93 ? -0.467 20.966 -8.373 1.00 59.88 93 LEU A N 1
ATOM 678 C CA . LEU A 1 93 ? -1.661 20.971 -7.510 1.00 59.88 93 LEU A CA 1
ATOM 679 C C . LEU A 1 93 ? -1.329 20.630 -6.043 1.00 59.88 93 LEU A C 1
ATOM 681 O O . LEU A 1 93 ? -1.943 21.148 -5.114 1.00 59.88 93 LEU A O 1
ATOM 685 N N . LEU A 1 94 ? -0.334 19.770 -5.820 1.00 53.59 94 LEU A N 1
ATOM 686 C CA . LEU A 1 94 ? 0.155 19.374 -4.499 1.00 53.59 94 LEU A CA 1
ATOM 687 C C . LEU A 1 94 ? 1.211 20.336 -3.935 1.00 53.59 94 LEU A C 1
ATOM 689 O O . LEU A 1 94 ? 1.391 20.359 -2.723 1.00 53.59 94 LEU A O 1
ATOM 693 N N . LEU A 1 95 ? 1.883 21.136 -4.771 1.00 47.56 95 LEU A N 1
ATOM 694 C CA . LEU A 1 95 ? 2.730 22.276 -4.388 1.00 47.56 95 LEU A CA 1
ATOM 695 C C . LEU A 1 95 ? 1.870 23.437 -3.900 1.00 47.56 95 LEU A C 1
ATOM 697 O O . LEU A 1 95 ? 2.205 24.046 -2.888 1.00 47.56 95 LEU A O 1
ATOM 701 N N . GLU A 1 96 ? 0.729 23.674 -4.550 1.00 65.44 96 GLU A N 1
ATOM 702 C CA . GLU A 1 96 ? -0.302 24.597 -4.061 1.00 65.44 96 GLU A CA 1
ATOM 703 C C . GLU A 1 96 ? -0.869 24.157 -2.693 1.00 65.44 96 GLU A C 1
ATOM 705 O O . GLU A 1 96 ? -1.299 25.001 -1.908 1.00 65.44 96 GLU A O 1
ATOM 710 N N . ALA A 1 97 ? -0.785 22.861 -2.359 1.00 59.91 97 ALA A N 1
ATOM 711 C CA . ALA A 1 97 ? -1.184 22.285 -1.067 1.00 59.91 97 ALA A CA 1
ATOM 712 C C . ALA A 1 97 ? -0.011 21.902 -0.125 1.00 59.91 97 ALA A C 1
ATOM 714 O O . ALA A 1 97 ? -0.238 21.491 1.014 1.00 59.91 97 ALA A O 1
ATOM 715 N N . GLY A 1 98 ? 1.242 22.034 -0.571 1.00 50.00 98 GLY A N 1
ATOM 716 C CA . GLY A 1 98 ? 2.469 21.843 0.210 1.00 50.00 98 GLY A CA 1
ATOM 717 C C . GLY A 1 98 ? 3.045 20.423 0.411 1.00 50.00 98 GLY A C 1
ATOM 718 O O . GLY A 1 98 ? 4.033 20.323 1.138 1.00 50.00 98 GLY A O 1
ATOM 719 N N . LEU A 1 99 ? 2.532 19.325 -0.175 1.00 59.94 99 LEU A N 1
ATOM 720 C CA . LEU A 1 99 ? 3.029 17.953 0.117 1.00 59.94 99 LEU A CA 1
ATOM 721 C C . LEU A 1 99 ? 2.911 16.949 -1.054 1.00 59.94 99 LEU A C 1
ATOM 723 O O . LEU A 1 99 ? 1.820 16.671 -1.534 1.00 59.94 99 LEU A O 1
ATOM 727 N N . HIS A 1 100 ? 4.023 16.295 -1.438 1.00 70.75 100 HIS A N 1
ATOM 728 C CA . HIS A 1 100 ? 4.036 15.174 -2.402 1.00 70.75 100 HIS A CA 1
ATOM 729 C C . HIS A 1 100 ? 3.176 13.986 -1.932 1.00 70.75 100 HIS A C 1
ATOM 731 O O . HIS A 1 100 ? 3.286 13.564 -0.779 1.00 70.75 100 HIS A O 1
ATOM 737 N N . TRP A 1 101 ? 2.405 13.370 -2.834 1.00 71.00 101 TRP A N 1
ATOM 738 C CA . TRP A 1 101 ? 1.460 12.296 -2.496 1.00 71.00 101 TRP A CA 1
ATOM 739 C C . TRP A 1 101 ? 2.132 11.063 -1.865 1.00 71.00 101 TRP A C 1
ATOM 741 O O . TRP A 1 101 ? 1.583 10.507 -0.922 1.00 71.00 101 TRP A O 1
ATOM 751 N N . ILE A 1 102 ? 3.349 10.677 -2.290 1.00 70.50 102 ILE A N 1
ATOM 752 C CA . ILE A 1 102 ? 4.109 9.575 -1.655 1.00 70.50 102 ILE A CA 1
ATOM 753 C C . ILE A 1 102 ? 4.386 9.911 -0.194 1.00 70.50 102 ILE A C 1
ATOM 755 O O . ILE A 1 102 ? 4.208 9.075 0.688 1.00 70.50 102 ILE A O 1
ATOM 759 N N . ARG A 1 103 ? 4.806 11.151 0.079 1.00 74.56 103 ARG A N 1
ATOM 760 C CA . ARG A 1 103 ? 5.035 11.612 1.450 1.00 74.56 103 ARG A CA 1
ATOM 761 C C . ARG A 1 103 ? 3.735 11.630 2.237 1.00 74.56 103 ARG A C 1
ATOM 763 O O . ARG A 1 103 ? 3.741 11.175 3.372 1.00 74.56 103 ARG A O 1
ATOM 770 N N . ALA A 1 104 ? 2.640 12.100 1.643 1.00 74.38 104 ALA A N 1
ATOM 771 C CA . ALA A 1 104 ? 1.329 12.092 2.281 1.00 74.38 104 ALA A CA 1
ATOM 772 C C . ALA A 1 104 ? 0.865 10.663 2.604 1.00 74.38 104 ALA A C 1
ATOM 774 O O . ALA A 1 104 ? 0.431 10.410 3.723 1.00 74.38 104 ALA A O 1
ATOM 775 N N . PHE A 1 105 ? 1.036 9.719 1.676 1.00 79.81 105 PHE A N 1
ATOM 776 C CA . PHE A 1 105 ? 0.706 8.310 1.870 1.00 79.81 105 PHE A CA 1
ATOM 777 C C . PHE A 1 105 ? 1.573 7.672 2.957 1.00 79.81 105 PHE A C 1
ATOM 779 O O . PHE A 1 105 ? 1.039 7.071 3.883 1.00 79.81 105 PHE A O 1
ATOM 786 N N . LEU A 1 106 ? 2.899 7.834 2.893 1.00 78.94 106 LEU A N 1
ATOM 787 C CA . LEU A 1 106 ? 3.819 7.286 3.895 1.00 78.94 106 LEU A CA 1
ATOM 788 C C . LEU A 1 106 ? 3.580 7.889 5.283 1.00 78.94 106 LEU A C 1
ATOM 790 O O . LEU A 1 106 ? 3.644 7.177 6.283 1.00 78.94 106 LEU A O 1
ATOM 794 N N . LEU A 1 107 ? 3.272 9.183 5.355 1.00 77.94 107 LEU A N 1
ATOM 795 C CA . LEU A 1 107 ? 2.958 9.861 6.608 1.00 77.94 107 LEU A CA 1
ATOM 796 C C . LEU A 1 107 ? 1.601 9.409 7.155 1.00 77.94 107 LEU A C 1
ATOM 798 O O . LEU A 1 107 ? 1.503 9.105 8.340 1.00 77.94 107 LEU A O 1
ATOM 802 N N . ALA A 1 108 ? 0.577 9.289 6.307 1.00 79.88 108 ALA A N 1
ATOM 803 C CA . ALA A 1 108 ? -0.725 8.753 6.694 1.00 79.88 108 ALA A CA 1
ATOM 804 C C . ALA A 1 108 ? -0.616 7.297 7.170 1.00 79.88 108 ALA A C 1
ATOM 806 O O . ALA A 1 108 ? -1.172 6.952 8.210 1.00 79.88 108 ALA A O 1
ATOM 807 N N . ALA A 1 109 ? 0.155 6.464 6.468 1.00 79.38 109 ALA A N 1
ATOM 808 C CA . ALA A 1 109 ? 0.434 5.092 6.869 1.00 79.38 109 ALA A CA 1
ATOM 809 C C . ALA A 1 109 ? 1.178 5.033 8.213 1.00 79.38 109 ALA A C 1
ATOM 811 O O . ALA A 1 109 ? 0.789 4.260 9.083 1.00 79.38 109 ALA A O 1
ATOM 812 N N . GLY A 1 110 ? 2.181 5.890 8.429 1.00 78.50 110 GLY A N 1
ATOM 813 C CA . GLY A 1 110 ? 2.887 5.988 9.710 1.00 78.50 110 GLY A CA 1
ATOM 814 C C . GLY A 1 110 ? 1.987 6.459 10.861 1.00 78.50 110 GLY A C 1
ATOM 815 O O . GLY A 1 110 ? 2.058 5.927 11.969 1.00 78.50 110 GLY A O 1
ATOM 816 N N . LEU A 1 111 ? 1.084 7.413 10.607 1.00 77.81 111 LEU A N 1
ATOM 817 C CA . LEU A 1 111 ? 0.082 7.841 11.587 1.00 77.81 111 LEU A CA 1
ATOM 818 C C . LEU A 1 111 ? -0.892 6.704 11.919 1.00 77.81 111 LEU A C 1
ATOM 820 O O . LEU A 1 111 ? -1.153 6.459 13.098 1.00 77.81 111 LEU A O 1
ATOM 824 N N . LEU A 1 112 ? -1.376 5.973 10.912 1.00 81.06 112 LEU A N 1
ATOM 825 C CA . LEU A 1 112 ? -2.224 4.795 11.105 1.00 81.06 112 LEU A CA 1
ATOM 826 C C . LEU A 1 112 ? -1.502 3.697 11.896 1.00 81.06 112 LEU A C 1
ATOM 828 O O . LEU A 1 112 ? -2.091 3.148 12.825 1.00 81.06 112 LEU A O 1
ATOM 832 N N . GLU A 1 113 ? -0.228 3.430 11.599 1.00 84.75 113 GLU A N 1
ATOM 833 C CA . GLU A 1 113 ? 0.606 2.478 12.341 1.00 84.75 113 GLU A CA 1
ATOM 834 C C . GLU A 1 113 ? 0.720 2.886 13.817 1.00 84.75 113 GLU A C 1
ATOM 836 O O . GLU A 1 113 ? 0.487 2.070 14.711 1.00 84.75 113 GLU A O 1
ATOM 841 N N . SER A 1 114 ? 0.991 4.165 14.095 1.00 80.81 114 SER A N 1
ATOM 842 C CA . SER A 1 114 ? 1.063 4.674 15.470 1.00 80.81 114 SER A CA 1
ATOM 843 C C . SER A 1 114 ? -0.281 4.577 16.206 1.00 80.81 114 SER A C 1
ATOM 845 O O . SER A 1 114 ? -0.328 4.193 17.378 1.00 80.81 114 SER A O 1
ATOM 847 N N . GLY A 1 115 ? -1.391 4.840 15.508 1.00 84.06 115 GLY A N 1
ATO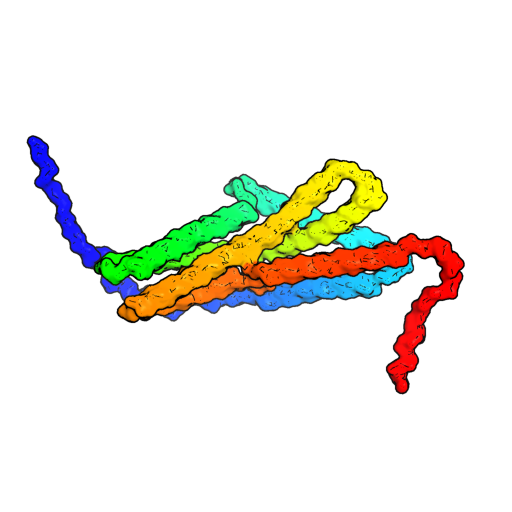M 848 C CA . GLY A 1 115 ? -2.745 4.698 16.038 1.00 84.06 115 GLY A CA 1
ATOM 849 C C . GLY A 1 115 ? -3.099 3.244 16.348 1.00 84.06 115 GLY A C 1
ATOM 850 O O . GLY A 1 115 ? -3.630 2.948 17.420 1.00 84.06 115 GLY A O 1
ATOM 851 N N . GLN A 1 116 ? -2.743 2.316 15.458 1.00 87.62 116 GLN A N 1
ATOM 852 C CA . GLN A 1 116 ? -2.898 0.878 15.678 1.00 87.62 116 GLN A CA 1
ATOM 853 C C . GLN A 1 116 ? -2.008 0.378 16.821 1.00 87.62 116 GLN A C 1
ATOM 855 O O . GLN A 1 116 ? -2.448 -0.441 17.627 1.00 87.62 116 GLN A O 1
ATOM 860 N N . ALA A 1 117 ? -0.777 0.878 16.945 1.00 82.75 117 ALA A N 1
ATOM 861 C CA . ALA A 1 117 ? 0.109 0.548 18.056 1.00 82.75 117 ALA A CA 1
ATOM 862 C C . ALA A 1 117 ? -0.475 1.014 19.399 1.00 82.75 117 ALA A C 1
ATOM 864 O O . ALA A 1 117 ? -0.484 0.246 20.364 1.00 82.75 117 ALA A O 1
ATOM 865 N N . ALA A 1 118 ? -1.036 2.227 19.450 1.00 82.50 118 ALA A N 1
ATOM 866 C CA . ALA A 1 118 ? -1.735 2.734 20.627 1.00 82.50 118 ALA A CA 1
ATOM 867 C C . ALA A 1 118 ? -2.971 1.882 20.969 1.00 82.50 118 ALA A C 1
ATOM 869 O O . ALA A 1 118 ? -3.152 1.496 22.125 1.00 82.50 118 ALA A O 1
ATOM 870 N N . LEU A 1 119 ? -3.780 1.513 19.970 1.00 87.56 119 LEU A N 1
ATOM 871 C CA . LEU A 1 119 ? -4.920 0.611 20.149 1.00 87.56 119 LEU A CA 1
ATOM 872 C C . LEU A 1 119 ? -4.471 -0.748 20.712 1.00 87.56 119 LEU A C 1
ATOM 874 O O . LEU A 1 119 ? -4.986 -1.192 21.739 1.00 87.56 119 LEU A O 1
ATOM 878 N N . ASN A 1 120 ? -3.448 -1.360 20.117 1.00 88.31 120 ASN A N 1
ATOM 879 C CA . ASN A 1 120 ? -2.866 -2.619 20.581 1.00 88.31 120 ASN A CA 1
ATOM 880 C C . ASN A 1 120 ? -2.343 -2.519 22.021 1.00 88.31 120 ASN A C 1
ATOM 882 O O . ASN A 1 120 ? -2.575 -3.429 22.815 1.00 88.31 120 ASN A O 1
ATOM 886 N N . ALA A 1 121 ? -1.704 -1.408 22.395 1.00 84.88 121 ALA A N 1
ATOM 887 C CA . ALA A 1 121 ? -1.262 -1.173 23.767 1.00 84.88 121 ALA A CA 1
ATOM 888 C C . ALA A 1 121 ? -2.446 -1.074 24.746 1.00 84.88 121 ALA A C 1
ATOM 890 O O . ALA A 1 121 ? -2.396 -1.654 25.832 1.00 84.88 121 ALA A O 1
ATOM 891 N N . THR A 1 122 ? -3.539 -0.401 24.362 1.00 85.56 122 THR A N 1
ATOM 892 C CA . THR A 1 122 ? -4.745 -0.320 25.207 1.00 85.56 122 THR A CA 1
ATOM 893 C C . THR A 1 122 ? -5.429 -1.674 25.393 1.00 85.56 122 THR A C 1
ATOM 895 O O . THR A 1 122 ? -5.831 -1.998 26.512 1.00 85.56 122 THR A O 1
ATOM 898 N N . LEU A 1 123 ? -5.507 -2.492 24.337 1.00 87.06 123 LEU A N 1
ATOM 899 C CA . LEU A 1 123 ? -6.057 -3.847 24.400 1.00 87.06 123 LEU A CA 1
ATOM 900 C C . LEU A 1 123 ? -5.159 -4.775 25.225 1.00 87.06 123 LEU A C 1
ATOM 902 O O . LEU A 1 123 ? -5.649 -5.473 26.108 1.00 87.06 123 LEU A O 1
ATOM 906 N N . ALA A 1 124 ? -3.841 -4.725 25.027 1.00 90.00 124 ALA A N 1
ATOM 907 C CA . ALA A 1 124 ? -2.886 -5.492 25.826 1.00 90.00 124 ALA A CA 1
ATOM 908 C C . ALA A 1 124 ? -2.953 -5.123 27.322 1.00 90.00 124 ALA A C 1
ATOM 910 O O . ALA A 1 124 ? -2.909 -5.995 28.192 1.00 90.00 124 ALA A O 1
ATOM 911 N N . ALA A 1 125 ? -3.131 -3.839 27.644 1.00 85.62 125 ALA A N 1
ATOM 912 C CA . ALA A 1 125 ? -3.346 -3.392 29.019 1.00 85.62 125 ALA A CA 1
ATOM 913 C C . ALA A 1 125 ? -4.686 -3.882 29.606 1.00 85.62 125 ALA A C 1
ATOM 915 O O . ALA A 1 125 ? -4.782 -4.108 30.813 1.00 85.62 125 ALA A O 1
ATOM 916 N N . ALA A 1 126 ? -5.719 -4.050 28.773 1.00 86.38 126 ALA A N 1
ATOM 917 C CA . ALA A 1 126 ? -7.004 -4.614 29.187 1.00 86.38 126 ALA A CA 1
ATOM 918 C C . ALA A 1 126 ? -6.934 -6.134 29.422 1.00 86.38 126 ALA A C 1
ATOM 920 O O . ALA A 1 126 ? -7.612 -6.637 30.315 1.00 86.38 126 ALA A O 1
ATOM 921 N N . VAL A 1 127 ? -6.085 -6.843 28.672 1.00 89.00 127 VAL A N 1
ATOM 922 C CA . VAL A 1 127 ? -5.798 -8.273 28.870 1.00 89.00 127 VAL A CA 1
ATOM 923 C C . VAL A 1 127 ? -5.035 -8.513 30.178 1.00 89.00 127 VAL A C 1
ATOM 925 O O . VAL A 1 127 ? -5.348 -9.449 30.907 1.00 89.00 127 VAL A O 1
ATOM 928 N N . THR A 1 128 ? -4.052 -7.668 30.510 1.00 89.88 128 THR A N 1
ATOM 929 C CA . THR A 1 128 ? -3.201 -7.871 31.701 1.00 89.88 128 THR A CA 1
ATOM 930 C C . THR A 1 128 ? -3.868 -7.479 33.021 1.00 89.88 128 THR A C 1
ATOM 932 O O . THR A 1 128 ? -3.595 -8.099 34.048 1.00 89.88 128 THR A O 1
ATOM 935 N N . ARG A 1 129 ? -4.749 -6.469 33.038 1.00 84.75 129 ARG A N 1
ATOM 936 C CA . ARG A 1 129 ? -5.466 -6.067 34.262 1.00 84.75 129 ARG A CA 1
ATOM 937 C C . ARG A 1 129 ? -6.738 -6.886 34.429 1.00 84.75 129 ARG A C 1
ATOM 939 O O . ARG A 1 129 ? -7.684 -6.719 33.666 1.00 84.75 129 ARG A O 1
ATOM 946 N N . ARG A 1 130 ? -6.772 -7.746 35.450 1.00 72.44 130 ARG A N 1
ATOM 947 C CA . ARG A 1 130 ? -7.845 -8.734 35.620 1.00 72.44 130 ARG A CA 1
ATOM 948 C C . ARG A 1 130 ? -9.184 -8.137 36.072 1.00 72.44 130 ARG A C 1
ATOM 950 O O . ARG A 1 130 ? -10.211 -8.640 35.642 1.00 72.44 130 ARG A O 1
ATOM 957 N N . GLU A 1 131 ? -9.216 -7.036 36.824 1.00 59.97 131 GLU A N 1
ATOM 958 C CA . GLU A 1 131 ? -10.449 -6.601 37.503 1.00 59.97 131 GLU A CA 1
ATOM 959 C C . GLU A 1 131 ? -10.608 -5.073 37.545 1.00 59.97 131 GLU A C 1
ATOM 961 O O . GLU A 1 131 ? -9.667 -4.333 37.834 1.00 59.97 131 GLU A O 1
ATOM 966 N N . GLY A 1 132 ? -11.815 -4.595 37.225 1.00 72.38 132 GLY A N 1
ATOM 967 C CA . GLY A 1 132 ? -12.217 -3.201 37.409 1.00 72.38 132 GLY A CA 1
ATOM 968 C C . GLY A 1 132 ? -13.419 -2.800 36.553 1.00 72.38 132 GLY A C 1
ATOM 969 O O . GLY A 1 132 ? -13.441 -3.066 35.345 1.00 72.38 132 GLY A O 1
ATOM 970 N N . ALA A 1 133 ? -14.377 -2.093 37.165 1.00 76.88 133 ALA A N 1
ATOM 971 C CA . ALA A 1 133 ? -15.562 -1.515 36.515 1.00 76.88 133 ALA A CA 1
ATOM 972 C C . ALA A 1 133 ? -15.219 -0.623 35.296 1.00 76.88 133 ALA A C 1
ATOM 974 O O . ALA A 1 133 ? -16.009 -0.483 34.364 1.00 76.88 133 ALA A O 1
ATOM 975 N N . ASP A 1 134 ? -13.990 -0.100 35.236 1.00 83.31 134 ASP A N 1
ATOM 976 C CA . ASP A 1 134 ? -13.473 0.709 34.125 1.00 83.31 134 ASP A CA 1
ATOM 977 C C . ASP A 1 134 ? -13.197 -0.060 32.824 1.00 83.31 134 ASP A C 1
ATOM 979 O O . ASP A 1 134 ? -12.972 0.552 31.774 1.00 83.31 134 ASP A O 1
ATOM 983 N N . SER A 1 135 ? -13.212 -1.394 32.851 1.00 78.81 135 SER A N 1
ATOM 984 C CA . SER A 1 135 ? -12.898 -2.214 31.674 1.00 78.81 135 SER A CA 1
ATOM 985 C C . SER A 1 135 ? -13.864 -1.958 30.513 1.00 78.81 135 SER A C 1
ATOM 987 O O . SER A 1 135 ? -13.439 -1.847 29.363 1.00 78.81 135 SER A O 1
ATOM 989 N N . GLY A 1 136 ? -15.154 -1.779 30.817 1.00 83.31 136 GLY A N 1
ATOM 990 C CA . GLY A 1 136 ? -16.174 -1.483 29.812 1.00 83.31 136 GLY A CA 1
ATOM 991 C C . GLY A 1 136 ? -15.940 -0.141 29.115 1.00 83.31 136 GLY A C 1
ATOM 992 O O . GLY A 1 136 ? -15.989 -0.064 27.889 1.00 83.31 136 GLY A O 1
ATOM 993 N N . ARG A 1 137 ? -15.595 0.908 29.875 1.00 86.38 137 ARG A N 1
ATOM 994 C CA . ARG A 1 137 ? -15.294 2.244 29.326 1.00 86.38 137 ARG A CA 1
ATOM 995 C C . ARG A 1 137 ? -14.059 2.223 28.426 1.00 86.38 137 ARG A C 1
ATOM 997 O O . ARG A 1 137 ? -14.050 2.873 27.383 1.00 86.38 137 ARG A O 1
ATOM 1004 N N . ARG A 1 138 ? -13.025 1.462 28.798 1.00 82.81 138 ARG A N 1
ATOM 1005 C CA . ARG A 1 138 ? -11.808 1.306 27.981 1.00 82.81 138 ARG A CA 1
ATOM 1006 C C . ARG A 1 138 ? -12.090 0.590 26.665 1.00 82.81 138 ARG A C 1
ATOM 1008 O O . ARG A 1 138 ? -11.604 1.040 25.634 1.00 82.81 138 ARG A O 1
ATOM 1015 N N . LEU A 1 139 ? -12.916 -0.455 26.686 1.00 85.00 139 LEU A N 1
ATOM 1016 C CA . LEU A 1 139 ? -13.333 -1.166 25.474 1.00 85.00 139 LEU A CA 1
ATOM 1017 C C . LEU A 1 139 ? -14.180 -0.289 24.550 1.00 85.00 139 LEU A C 1
ATOM 1019 O O . LEU A 1 139 ? -13.965 -0.304 23.345 1.00 85.00 139 LEU A O 1
ATOM 1023 N N . LEU A 1 140 ? -15.082 0.529 25.100 1.00 86.06 140 LEU A N 1
ATOM 1024 C CA . LEU A 1 140 ? -15.846 1.500 24.308 1.00 86.06 140 LEU A CA 1
ATOM 1025 C C . LEU A 1 140 ? -14.932 2.544 23.649 1.00 86.06 140 LEU A C 1
ATOM 1027 O O . LEU A 1 140 ? -15.113 2.867 22.477 1.00 86.06 140 LEU A O 1
ATOM 1031 N N . ARG A 1 141 ? -13.906 3.031 24.363 1.00 85.12 141 ARG A N 1
ATOM 1032 C CA . ARG A 1 141 ? -12.892 3.931 23.784 1.00 85.12 141 ARG A CA 1
ATOM 1033 C C . ARG A 1 141 ? -12.066 3.243 22.696 1.00 85.12 141 ARG A C 1
ATOM 1035 O O . ARG A 1 141 ? -11.853 3.842 21.647 1.00 85.12 141 ARG A O 1
ATOM 1042 N N . ALA A 1 142 ? -11.638 2.001 22.922 1.00 84.94 142 ALA A N 1
ATOM 1043 C CA . ALA A 1 142 ? -10.900 1.210 21.938 1.00 84.94 142 ALA A CA 1
ATOM 1044 C C . ALA A 1 142 ? -11.735 0.968 20.670 1.00 84.94 142 ALA A C 1
ATOM 1046 O O . ALA A 1 142 ? -11.242 1.181 19.567 1.00 84.94 142 ALA A O 1
ATOM 1047 N N . ALA A 1 143 ? -13.019 0.636 20.822 1.00 85.94 143 ALA A N 1
ATOM 1048 C CA . ALA A 1 143 ? -13.961 0.498 19.714 1.00 85.94 143 ALA A CA 1
ATOM 1049 C C . ALA A 1 143 ? -14.128 1.808 18.924 1.00 85.94 143 ALA A C 1
ATOM 1051 O O . ALA A 1 143 ? -14.104 1.803 17.695 1.00 85.94 143 ALA A O 1
ATOM 1052 N N . GLY A 1 144 ? -14.253 2.943 19.624 1.00 85.81 144 GLY A N 1
ATOM 1053 C CA . GLY A 1 144 ? -14.333 4.261 18.993 1.00 85.81 144 GLY A CA 1
ATOM 1054 C C . GLY A 1 144 ? -13.067 4.627 18.210 1.00 85.81 144 GLY A C 1
ATOM 1055 O O . GLY A 1 144 ? -13.162 5.150 17.101 1.00 85.81 144 GLY A O 1
ATOM 1056 N N . LEU A 1 145 ? -11.885 4.314 18.751 1.00 85.31 145 LEU A N 1
ATOM 1057 C CA . LEU A 1 145 ? -10.608 4.509 18.060 1.00 85.31 145 LEU A CA 1
ATOM 1058 C C . LEU A 1 145 ? -10.469 3.588 16.845 1.00 85.31 145 LEU A C 1
ATOM 1060 O O . LEU A 1 145 ? -10.090 4.065 15.780 1.00 85.31 145 LEU A O 1
ATOM 1064 N N . GLN A 1 146 ? -10.822 2.306 16.976 1.00 88.44 146 GLN A N 1
ATOM 1065 C CA . GLN A 1 146 ? -10.788 1.353 15.866 1.00 88.44 146 GLN A CA 1
ATOM 1066 C C . GLN A 1 146 ? -11.670 1.823 14.708 1.00 88.44 146 GLN A C 1
ATOM 1068 O O . GLN A 1 146 ? -11.226 1.796 13.568 1.00 88.44 146 GLN A O 1
ATOM 1073 N N . ARG A 1 147 ? -12.881 2.315 14.992 1.00 88.75 147 ARG A N 1
ATOM 1074 C CA . ARG A 1 147 ? -13.784 2.826 13.955 1.00 88.75 147 ARG A CA 1
ATOM 1075 C C . ARG A 1 147 ? -13.188 4.012 13.194 1.00 88.75 147 ARG A C 1
ATOM 1077 O O . ARG A 1 147 ? -13.231 4.026 11.973 1.00 88.75 147 ARG A O 1
ATOM 1084 N N . ARG A 1 148 ? -12.573 4.967 13.898 1.00 88.19 148 ARG A N 1
ATOM 1085 C CA . ARG A 1 148 ? -11.895 6.107 13.253 1.00 88.19 148 ARG A CA 1
ATOM 1086 C C . ARG A 1 148 ? -10.695 5.666 12.419 1.00 88.19 148 ARG A C 1
ATOM 1088 O O . ARG A 1 148 ? -10.484 6.188 11.332 1.00 88.19 148 ARG A O 1
ATOM 1095 N N . LEU A 1 149 ? -9.913 4.708 12.919 1.00 87.50 149 LEU A N 1
ATOM 1096 C CA . LEU A 1 149 ? -8.779 4.153 12.177 1.00 87.50 149 LEU A CA 1
ATOM 1097 C C . LEU A 1 149 ? -9.240 3.400 10.926 1.00 87.50 149 LEU A C 1
ATOM 1099 O O . LEU A 1 149 ? -8.640 3.585 9.876 1.00 87.50 149 LEU A O 1
ATOM 1103 N N . SER A 1 150 ? -10.316 2.617 11.028 1.00 87.81 150 SER A N 1
ATOM 1104 C CA . SER A 1 150 ? -10.970 1.933 9.906 1.00 87.81 150 SER A CA 1
ATOM 1105 C C . SER A 1 150 ? -11.443 2.929 8.845 1.00 87.81 150 SER A C 1
ATOM 1107 O O . SER A 1 150 ? -11.094 2.787 7.677 1.00 87.81 150 SER A O 1
ATOM 1109 N N . GLU A 1 151 ? -12.136 3.999 9.246 1.00 87.94 151 GLU A N 1
ATOM 1110 C CA . GLU A 1 151 ? -12.588 5.057 8.334 1.00 87.94 151 GLU A CA 1
ATOM 1111 C C . GLU A 1 151 ? -11.402 5.739 7.627 1.00 87.94 151 GLU A C 1
ATOM 1113 O O . GLU A 1 151 ? -11.393 5.855 6.401 1.00 87.94 151 GLU A O 1
ATOM 1118 N N . CYS A 1 152 ? -10.352 6.116 8.367 1.00 87.06 152 CYS A N 1
ATOM 1119 C CA . CYS A 1 152 ? -9.133 6.686 7.785 1.00 87.06 152 CYS A CA 1
ATOM 1120 C C . CYS A 1 152 ? -8.410 5.706 6.849 1.00 87.06 152 CYS A C 1
ATOM 1122 O O . CYS A 1 152 ? -7.899 6.111 5.807 1.00 87.06 152 CYS A O 1
ATOM 1124 N N . GLN A 1 153 ? -8.364 4.423 7.206 1.00 88.19 153 GLN A N 1
ATOM 1125 C CA . GLN A 1 153 ? -7.745 3.376 6.399 1.00 88.19 153 GLN A CA 1
ATOM 1126 C C . GLN A 1 153 ? -8.526 3.139 5.106 1.00 88.19 153 GLN A C 1
ATOM 1128 O O . GLN A 1 153 ? -7.911 3.019 4.053 1.00 88.19 153 GLN A O 1
ATOM 1133 N N . ALA A 1 154 ? -9.858 3.119 5.161 1.00 87.50 154 ALA A N 1
ATOM 1134 C CA . ALA A 1 154 ? -10.710 2.995 3.983 1.00 87.50 154 ALA A CA 1
ATOM 1135 C C . ALA A 1 154 ? -10.530 4.192 3.037 1.00 87.50 154 ALA A C 1
ATOM 1137 O O . ALA A 1 154 ? -10.376 4.006 1.831 1.00 87.50 154 ALA A O 1
ATOM 1138 N N . LEU A 1 155 ? -10.465 5.414 3.581 1.00 86.31 155 LEU A N 1
ATOM 1139 C CA . LEU A 1 155 ? -10.175 6.617 2.798 1.00 86.31 155 LEU A CA 1
ATOM 1140 C C . LEU A 1 155 ? -8.789 6.540 2.147 1.00 86.31 155 LEU A C 1
ATOM 1142 O O . LEU A 1 155 ? -8.675 6.742 0.938 1.00 86.31 155 LEU A O 1
ATOM 1146 N N . LEU A 1 156 ? -7.756 6.176 2.913 1.00 86.19 156 LEU A N 1
ATOM 1147 C CA . LEU A 1 156 ? -6.396 6.030 2.394 1.00 86.19 156 LEU A CA 1
ATOM 1148 C C . LEU A 1 156 ? -6.311 4.944 1.316 1.00 86.19 156 LEU A C 1
ATOM 1150 O O . LEU A 1 156 ? -5.692 5.170 0.281 1.00 86.19 156 LEU A O 1
ATOM 1154 N N . ALA A 1 157 ? -6.950 3.793 1.531 1.00 87.38 157 ALA A N 1
ATOM 1155 C CA . ALA A 1 157 ? -6.989 2.695 0.571 1.00 87.38 157 ALA A CA 1
ATOM 1156 C C . ALA A 1 157 ? -7.710 3.105 -0.716 1.00 87.38 157 ALA A C 1
ATOM 1158 O O . ALA A 1 157 ? -7.204 2.843 -1.801 1.00 87.38 157 ALA A O 1
ATOM 1159 N N . SER A 1 158 ? -8.842 3.809 -0.615 1.00 88.12 158 SER A N 1
ATOM 1160 C CA . SER A 1 158 ? -9.583 4.288 -1.788 1.00 88.12 158 SER A CA 1
ATOM 1161 C C . SER A 1 158 ? -8.786 5.300 -2.618 1.00 88.12 158 SER A C 1
ATOM 1163 O O . SER A 1 158 ? -8.763 5.200 -3.843 1.00 88.12 158 SER A O 1
ATOM 1165 N N . ALA A 1 159 ? -8.074 6.224 -1.963 1.00 85.12 159 ALA A N 1
ATOM 1166 C CA . ALA A 1 159 ? -7.210 7.192 -2.633 1.00 85.12 159 ALA A CA 1
ATOM 1167 C C . ALA A 1 159 ? -5.980 6.513 -3.256 1.00 85.12 159 ALA A C 1
ATOM 1169 O O . ALA A 1 159 ? -5.613 6.797 -4.394 1.00 85.12 159 ALA A O 1
ATOM 1170 N N . ALA A 1 160 ? -5.366 5.572 -2.535 1.00 84.88 160 ALA A N 1
ATOM 1171 C CA . ALA A 1 160 ? -4.211 4.829 -3.017 1.00 84.88 160 ALA A CA 1
ATOM 1172 C C . ALA A 1 160 ? -4.564 3.874 -4.166 1.00 84.88 160 ALA A C 1
ATOM 1174 O O . ALA A 1 160 ? -3.748 3.694 -5.061 1.00 84.88 160 ALA A O 1
ATOM 1175 N N . ALA A 1 161 ? -5.764 3.289 -4.191 1.00 86.50 161 ALA A N 1
ATOM 1176 C CA . ALA A 1 161 ? -6.168 2.338 -5.229 1.00 86.50 161 ALA A CA 1
ATOM 1177 C C . ALA A 1 161 ? -6.107 2.931 -6.648 1.00 86.50 161 ALA A C 1
ATOM 1179 O O . ALA A 1 161 ? -5.817 2.204 -7.597 1.00 86.50 161 ALA A O 1
ATOM 1180 N N . ALA A 1 162 ? -6.360 4.235 -6.797 1.00 83.75 162 ALA A N 1
ATOM 1181 C CA . ALA A 1 162 ? -6.322 4.914 -8.091 1.00 83.75 162 ALA A CA 1
ATOM 1182 C C . ALA A 1 162 ? -4.888 5.198 -8.577 1.00 83.75 162 ALA A C 1
ATOM 1184 O O . ALA A 1 162 ? -4.574 4.965 -9.741 1.00 83.75 162 ALA A O 1
ATOM 1185 N N . GLU A 1 163 ? -4.015 5.665 -7.682 1.00 83.38 163 GLU A N 1
ATOM 1186 C CA . GLU A 1 163 ? -2.694 6.208 -8.041 1.00 83.38 163 GLU A CA 1
ATOM 1187 C C . GLU A 1 163 ? -1.567 5.172 -7.904 1.00 83.38 163 GLU A C 1
ATOM 1189 O O . GLU A 1 163 ? -0.611 5.138 -8.682 1.00 83.38 163 GLU A O 1
ATOM 1194 N N . LEU A 1 164 ? -1.675 4.276 -6.922 1.00 85.62 164 LEU A N 1
ATOM 1195 C CA . LEU A 1 164 ? -0.607 3.350 -6.563 1.00 85.62 164 LEU A CA 1
ATOM 1196 C C . LEU A 1 164 ? -0.237 2.364 -7.684 1.00 85.62 164 LEU A C 1
ATOM 1198 O O . LEU A 1 164 ? 0.961 2.156 -7.890 1.00 85.62 164 LEU A O 1
ATOM 1202 N N . PRO A 1 165 ? -1.186 1.780 -8.449 1.00 86.81 165 PRO A N 1
ATOM 1203 C CA . PRO A 1 165 ? -0.840 0.904 -9.566 1.00 86.81 165 PRO A CA 1
ATOM 1204 C C . PRO A 1 165 ? -0.001 1.610 -10.635 1.00 86.81 165 PRO A C 1
ATOM 1206 O O . PRO A 1 165 ? 0.946 1.018 -11.152 1.00 86.81 165 PRO A O 1
ATOM 1209 N N . ALA A 1 166 ? -0.316 2.873 -10.944 1.00 83.88 166 ALA A N 1
ATOM 1210 C CA . ALA A 1 166 ? 0.428 3.661 -11.924 1.00 83.88 166 ALA A CA 1
ATOM 1211 C C . ALA A 1 166 ? 1.864 3.910 -11.450 1.00 83.88 166 ALA A C 1
ATOM 1213 O O . ALA A 1 166 ? 2.813 3.760 -12.218 1.00 83.88 166 ALA A O 1
ATOM 1214 N N . VAL A 1 167 ? 2.034 4.193 -10.161 1.00 86.19 167 VAL A N 1
ATOM 1215 C CA . VAL A 1 167 ? 3.344 4.478 -9.568 1.00 86.19 167 VAL A CA 1
ATOM 1216 C C . VAL A 1 167 ? 4.190 3.218 -9.461 1.00 86.19 167 VAL A C 1
ATOM 1218 O O . VAL A 1 167 ? 5.379 3.243 -9.774 1.00 86.19 167 VAL A O 1
ATOM 1221 N N . MET A 1 168 ? 3.590 2.096 -9.060 1.00 87.56 168 MET A N 1
ATOM 1222 C CA . MET A 1 168 ? 4.286 0.811 -9.051 1.00 87.56 168 MET A CA 1
ATOM 1223 C C . MET A 1 168 ? 4.707 0.415 -10.468 1.00 87.56 168 MET A C 1
ATOM 1225 O O . MET A 1 168 ? 5.850 0.009 -10.664 1.00 87.56 168 MET A O 1
ATOM 1229 N N . LEU A 1 169 ? 3.832 0.587 -11.464 1.00 86.25 169 LEU A N 1
ATOM 1230 C CA . LEU A 1 169 ? 4.164 0.335 -12.866 1.00 86.25 169 LEU A CA 1
ATOM 1231 C C . LEU A 1 169 ? 5.320 1.225 -13.340 1.00 86.25 169 LEU A C 1
ATOM 1233 O O . LEU A 1 169 ? 6.264 0.719 -13.945 1.00 86.25 169 LEU A O 1
ATOM 1237 N N . LEU A 1 170 ? 5.284 2.522 -13.022 1.00 86.06 170 LEU A N 1
ATOM 1238 C CA . LEU A 1 170 ? 6.366 3.455 -13.331 1.00 86.06 170 LEU A CA 1
ATOM 1239 C C . LEU A 1 170 ? 7.681 3.025 -12.666 1.00 86.06 170 LEU A C 1
ATOM 1241 O O . LEU A 1 170 ? 8.728 3.040 -13.310 1.00 86.06 170 LEU A O 1
ATOM 1245 N N . GLY A 1 1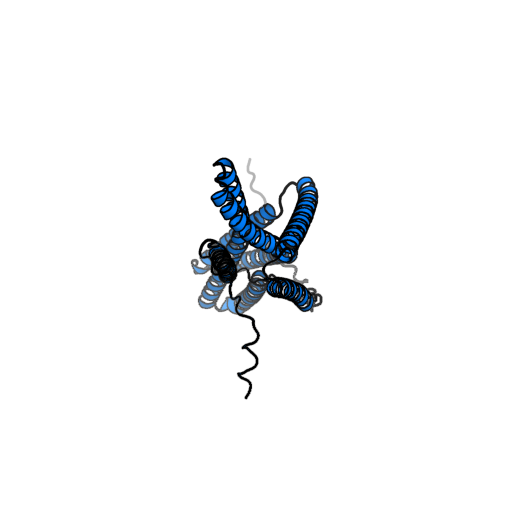71 ? 7.631 2.575 -11.411 1.00 88.06 171 GLY A N 1
ATOM 1246 C CA . GLY A 1 171 ? 8.784 2.029 -10.697 1.00 88.06 171 GLY A CA 1
ATOM 1247 C C . GLY A 1 171 ? 9.383 0.807 -11.396 1.00 88.06 171 GLY A C 1
ATOM 1248 O O . GLY A 1 171 ? 10.597 0.752 -11.588 1.00 88.06 171 GLY A O 1
ATOM 1249 N N . VAL A 1 172 ? 8.548 -0.139 -11.846 1.00 89.06 172 VAL A N 1
ATOM 1250 C CA . VAL A 1 172 ? 8.999 -1.320 -12.609 1.00 89.06 172 VAL A CA 1
ATOM 1251 C C . VAL A 1 172 ? 9.637 -0.915 -13.937 1.00 89.06 172 VAL A C 1
ATOM 1253 O O . VAL A 1 172 ? 10.740 -1.365 -14.247 1.00 89.06 172 VAL A O 1
ATOM 1256 N N . LEU A 1 173 ? 8.977 -0.050 -14.711 1.00 86.25 173 LEU A N 1
ATOM 1257 C CA . LEU A 1 173 ? 9.499 0.425 -15.997 1.00 86.25 173 LEU A CA 1
ATOM 1258 C C . LEU A 1 173 ? 10.832 1.156 -15.823 1.00 86.25 173 LEU A C 1
ATOM 1260 O O . LEU A 1 173 ? 11.772 0.907 -16.576 1.00 86.25 173 LEU A O 1
ATOM 1264 N N . THR A 1 174 ? 10.937 1.989 -14.786 1.00 87.25 174 THR A N 1
ATOM 1265 C CA . THR A 1 174 ? 12.177 2.691 -14.449 1.00 87.25 174 THR A CA 1
ATOM 1266 C C . THR A 1 174 ? 13.287 1.694 -14.138 1.00 87.25 174 THR A C 1
ATOM 1268 O O . THR A 1 174 ? 14.383 1.844 -14.661 1.00 87.25 174 THR A O 1
ATOM 1271 N N . GLN A 1 175 ? 13.030 0.634 -13.362 1.00 89.25 175 GLN A N 1
ATOM 1272 C CA . GLN A 1 175 ? 14.056 -0.381 -13.088 1.00 89.25 175 GLN A CA 1
ATOM 1273 C C . GLN A 1 175 ? 14.539 -1.097 -14.352 1.00 89.25 175 GLN A C 1
ATOM 1275 O O . GLN A 1 175 ? 15.744 -1.270 -14.527 1.00 89.25 175 GLN A O 1
ATOM 1280 N N . ILE A 1 176 ? 13.627 -1.470 -15.253 1.00 87.62 176 ILE A N 1
ATOM 1281 C CA . ILE A 1 176 ? 13.998 -2.084 -16.535 1.00 87.62 176 ILE A CA 1
ATOM 1282 C C . ILE A 1 176 ? 14.873 -1.120 -17.348 1.00 87.62 176 ILE A C 1
ATOM 1284 O O . ILE A 1 176 ? 15.926 -1.514 -17.852 1.00 87.62 176 ILE A O 1
ATOM 1288 N N . GLN A 1 177 ? 14.480 0.155 -17.425 1.00 87.00 177 GLN A N 1
ATOM 1289 C CA . GLN A 1 177 ? 15.244 1.187 -18.124 1.00 87.00 177 GLN A CA 1
ATOM 1290 C C . GLN A 1 177 ? 16.631 1.401 -17.501 1.00 87.00 177 GLN A C 1
ATOM 1292 O O . GLN A 1 177 ? 17.608 1.537 -18.235 1.00 87.00 177 GLN A O 1
ATOM 1297 N N . MET A 1 178 ? 16.741 1.377 -16.168 1.00 89.06 178 MET A N 1
ATOM 1298 C CA . MET A 1 178 ? 18.024 1.505 -15.471 1.00 89.06 178 MET A CA 1
ATOM 1299 C C . MET A 1 178 ? 18.976 0.360 -15.819 1.00 89.06 178 MET A C 1
ATOM 1301 O O . MET A 1 178 ? 20.169 0.602 -15.951 1.00 89.06 178 MET A O 1
ATOM 1305 N N . VAL A 1 179 ? 18.487 -0.868 -16.015 1.00 87.69 179 VAL A N 1
ATOM 1306 C CA . VAL A 1 179 ? 19.354 -1.997 -16.399 1.00 87.69 179 VAL A CA 1
ATOM 1307 C C . VAL A 1 179 ? 19.905 -1.824 -17.812 1.00 87.69 179 VAL A C 1
ATOM 1309 O O . VAL A 1 179 ? 21.094 -2.048 -18.038 1.00 87.69 179 VAL A O 1
ATOM 1312 N N . VAL A 1 180 ? 19.063 -1.394 -18.755 1.00 85.88 180 VAL A N 1
ATOM 1313 C CA . VAL A 1 180 ? 19.509 -1.085 -20.123 1.00 85.88 180 VAL A CA 1
ATOM 1314 C C . VAL A 1 180 ? 20.550 0.038 -20.091 1.00 85.88 180 VAL A C 1
ATOM 1316 O O . VAL A 1 180 ? 21.636 -0.113 -20.645 1.00 85.88 180 VAL A O 1
ATOM 1319 N N . ALA A 1 181 ? 20.264 1.119 -19.358 1.00 87.81 181 ALA A N 1
ATOM 1320 C CA . ALA A 1 181 ? 21.177 2.248 -19.212 1.00 87.81 181 ALA A CA 1
ATOM 1321 C C . ALA A 1 181 ? 22.504 1.849 -18.544 1.00 87.81 181 ALA A C 1
ATOM 1323 O O . ALA A 1 181 ? 23.561 2.268 -19.005 1.00 87.81 181 ALA A O 1
ATOM 1324 N N . ALA A 1 182 ? 22.470 1.005 -17.506 1.00 90.38 182 ALA A N 1
ATOM 1325 C CA . ALA A 1 182 ? 23.665 0.488 -16.836 1.00 90.38 182 ALA A CA 1
ATOM 1326 C C . ALA A 1 182 ? 24.590 -0.233 -17.819 1.00 90.38 182 ALA A C 1
ATOM 1328 O O . ALA A 1 182 ? 25.809 -0.063 -17.791 1.00 90.38 182 ALA A O 1
ATOM 1329 N N . ARG A 1 183 ? 23.999 -1.035 -18.706 1.00 88.38 183 ARG A N 1
ATOM 1330 C CA . ARG A 1 183 ? 24.731 -1.781 -19.723 1.00 88.38 183 ARG A CA 1
ATOM 1331 C C . ARG A 1 183 ? 25.355 -0.845 -20.752 1.00 88.38 183 ARG A C 1
ATOM 1333 O O . ARG A 1 183 ? 26.537 -0.992 -21.048 1.00 88.38 183 ARG A O 1
ATOM 1340 N N . ASP A 1 184 ? 24.602 0.122 -21.265 1.00 86.56 184 ASP A N 1
ATOM 1341 C CA . ASP A 1 184 ? 25.133 1.074 -22.246 1.00 86.56 184 ASP A CA 1
ATOM 1342 C C . ASP A 1 184 ? 26.239 1.949 -21.630 1.00 86.56 184 ASP A C 1
ATOM 1344 O O . ASP A 1 184 ? 27.277 2.165 -22.255 1.00 86.56 184 ASP A O 1
ATOM 1348 N N . MET A 1 185 ? 26.084 2.356 -20.365 1.00 91.62 185 MET A N 1
ATOM 1349 C CA . MET A 1 185 ? 27.125 3.046 -19.596 1.00 91.62 185 MET A CA 1
ATOM 1350 C C . MET A 1 185 ? 28.384 2.194 -19.416 1.00 91.62 185 MET A C 1
ATOM 1352 O O . MET A 1 185 ? 29.495 2.711 -19.513 1.00 91.62 185 MET A O 1
ATOM 1356 N N . PHE A 1 186 ? 28.227 0.891 -19.174 1.00 91.88 186 PHE A N 1
ATOM 1357 C CA . PHE A 1 186 ? 29.354 -0.029 -19.054 1.00 91.88 186 PHE A CA 1
ATOM 1358 C C . PHE A 1 186 ? 30.116 -0.174 -20.378 1.00 91.88 186 PHE A C 1
ATOM 1360 O O . PHE A 1 186 ? 31.340 -0.077 -20.392 1.00 91.88 186 PHE A O 1
ATOM 1367 N N . VAL A 1 187 ? 29.401 -0.345 -21.495 1.00 87.62 187 VAL A N 1
ATOM 1368 C CA . VAL A 1 187 ? 30.002 -0.502 -22.833 1.00 87.62 187 VAL A CA 1
ATOM 1369 C C . VAL A 1 187 ? 30.711 0.774 -23.292 1.00 87.62 187 VAL A C 1
ATOM 1371 O O . VAL A 1 187 ? 31.786 0.702 -23.881 1.00 87.62 187 VAL A O 1
ATOM 1374 N N . LEU A 1 188 ? 30.130 1.943 -23.015 1.00 92.31 188 LEU A N 1
ATOM 1375 C CA . LEU A 1 188 ? 30.678 3.236 -23.433 1.00 92.31 188 LEU A CA 1
ATOM 1376 C C . LEU A 1 188 ? 31.766 3.778 -22.495 1.00 92.31 188 LEU A C 1
ATOM 1378 O O . LEU A 1 188 ? 32.351 4.817 -22.792 1.00 92.31 188 LEU A O 1
ATOM 1382 N N . GLY A 1 189 ? 32.042 3.102 -21.374 1.00 93.88 189 GLY A N 1
ATOM 1383 C CA . GLY A 1 189 ? 3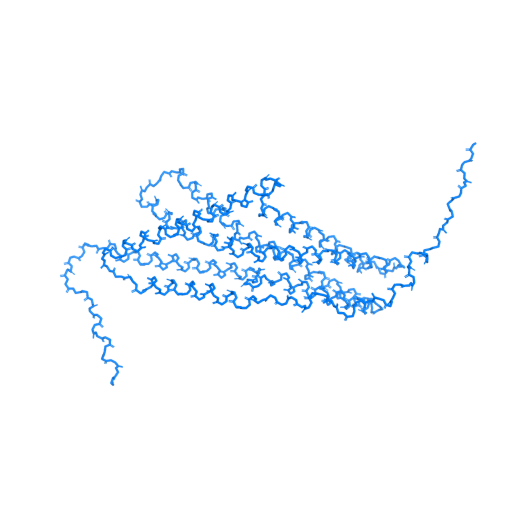3.002 3.581 -20.380 1.00 93.88 189 GLY A CA 1
ATOM 1384 C C . GLY A 1 189 ? 32.555 4.890 -19.727 1.00 93.88 189 GLY A C 1
ATOM 1385 O O . GLY A 1 189 ? 33.324 5.849 -19.673 1.00 93.88 189 GLY A O 1
ATOM 1386 N N . ALA A 1 190 ? 31.301 4.943 -19.270 1.00 94.06 190 ALA A N 1
ATOM 1387 C CA . ALA A 1 190 ? 30.712 6.136 -18.673 1.00 94.06 190 ALA A CA 1
ATOM 1388 C C . ALA A 1 190 ? 31.495 6.643 -17.454 1.00 94.06 190 ALA A C 1
ATOM 1390 O O . ALA A 1 190 ? 32.111 5.886 -16.698 1.00 94.06 190 ALA A O 1
ATOM 1391 N N . ASP A 1 191 ? 31.417 7.951 -17.245 1.00 95.00 191 ASP A N 1
ATOM 1392 C CA . ASP A 1 191 ? 32.061 8.644 -16.146 1.00 95.00 191 ASP A CA 1
ATOM 1393 C C . ASP A 1 191 ? 31.406 8.313 -14.781 1.00 95.00 191 ASP A C 1
ATOM 1395 O O . ASP A 1 191 ? 30.233 7.929 -14.710 1.00 95.00 191 ASP A O 1
ATOM 1399 N N . PRO A 1 192 ? 32.128 8.479 -13.656 1.00 94.31 192 PRO A N 1
ATOM 1400 C CA . PRO A 1 192 ? 31.607 8.151 -12.326 1.00 94.31 192 PRO A CA 1
ATOM 1401 C C . PRO A 1 192 ? 30.335 8.915 -11.925 1.00 94.31 192 PRO A C 1
ATOM 1403 O O . PRO A 1 192 ? 29.537 8.399 -11.139 1.00 94.31 192 PRO A O 1
ATOM 1406 N N . LEU A 1 193 ? 30.123 10.132 -12.443 1.00 92.44 193 LEU A N 1
ATOM 1407 C CA . LEU A 1 193 ? 28.929 10.922 -12.130 1.00 92.44 193 LEU A CA 1
ATOM 1408 C C . LEU A 1 193 ? 27.678 10.281 -12.742 1.00 92.44 193 LEU A C 1
ATOM 1410 O O . LEU A 1 193 ? 26.647 10.203 -12.074 1.00 92.44 193 LEU A O 1
ATOM 1414 N N . SER A 1 194 ? 27.779 9.758 -13.965 1.00 90.56 194 SER A N 1
ATOM 1415 C CA . SER A 1 194 ? 26.701 9.008 -14.620 1.00 90.56 194 SER A CA 1
ATOM 1416 C C . SER A 1 194 ? 26.271 7.781 -13.806 1.00 90.56 194 SER A C 1
ATOM 1418 O O . SER A 1 194 ? 25.075 7.559 -13.604 1.00 90.56 194 SER A O 1
ATOM 1420 N N . TRP A 1 195 ? 27.228 7.038 -13.241 1.00 92.69 195 TRP A N 1
ATOM 1421 C CA . TRP A 1 195 ? 26.940 5.918 -12.336 1.00 92.69 195 TRP A CA 1
ATOM 1422 C C . TRP A 1 195 ? 26.251 6.357 -11.042 1.00 92.69 195 TRP A C 1
ATOM 1424 O O . TRP A 1 195 ? 25.323 5.690 -10.581 1.00 92.69 195 TRP A O 1
ATOM 1434 N N . LEU A 1 196 ? 26.664 7.488 -10.462 1.00 91.25 196 LEU A N 1
ATOM 1435 C CA . LEU A 1 196 ? 26.024 8.037 -9.267 1.00 91.25 196 LEU A CA 1
ATOM 1436 C C . LEU A 1 196 ? 24.567 8.437 -9.544 1.00 91.25 196 LEU A C 1
ATOM 1438 O O . LEU A 1 196 ? 23.675 8.118 -8.755 1.00 91.25 196 LEU A O 1
ATOM 1442 N N . MET A 1 197 ? 24.317 9.090 -10.681 1.00 85.62 197 MET A N 1
ATOM 1443 C CA . MET A 1 197 ? 22.967 9.438 -11.130 1.00 85.62 197 MET A CA 1
ATOM 1444 C C . MET A 1 197 ? 22.113 8.178 -11.299 1.00 85.62 197 MET A C 1
ATOM 1446 O O . MET A 1 197 ? 21.030 8.097 -10.719 1.00 85.62 197 MET A O 1
ATOM 1450 N N . LEU A 1 198 ? 22.624 7.160 -11.997 1.00 90.38 198 LEU A N 1
ATOM 1451 C CA . LEU A 1 198 ? 21.948 5.874 -12.184 1.00 90.38 198 LEU A CA 1
ATOM 1452 C C . LEU A 1 198 ? 21.603 5.197 -10.846 1.00 90.38 198 LEU A C 1
ATOM 1454 O O . LEU A 1 198 ? 20.480 4.721 -10.653 1.00 90.38 198 LEU A O 1
ATOM 1458 N N . ALA A 1 199 ? 22.541 5.194 -9.895 1.00 89.50 199 ALA A N 1
ATOM 1459 C CA . ALA A 1 199 ? 22.323 4.646 -8.559 1.00 89.50 199 ALA A CA 1
ATOM 1460 C C . ALA A 1 199 ? 21.220 5.407 -7.805 1.00 89.50 199 ALA A C 1
ATOM 1462 O O . ALA A 1 199 ? 20.359 4.785 -7.179 1.00 89.50 199 ALA A O 1
ATOM 1463 N N . SER A 1 200 ? 21.195 6.740 -7.906 1.00 84.38 200 SER A N 1
ATOM 1464 C CA . SER A 1 200 ? 20.158 7.564 -7.276 1.00 84.38 200 SER A CA 1
ATOM 1465 C C . SER A 1 200 ? 18.757 7.291 -7.842 1.00 84.38 200 SER A C 1
ATOM 1467 O O . SER A 1 200 ? 17.806 7.128 -7.073 1.00 84.38 200 SER A O 1
ATOM 1469 N N . TYR A 1 201 ? 18.628 7.144 -9.166 1.00 86.38 201 TYR A N 1
ATOM 1470 C CA . TYR A 1 201 ? 17.359 6.803 -9.815 1.00 86.38 201 TYR A CA 1
ATOM 1471 C C . TYR A 1 201 ? 16.904 5.388 -9.464 1.00 86.38 201 TYR A C 1
ATOM 1473 O O . TYR A 1 201 ? 15.728 5.168 -9.174 1.00 86.38 201 TYR A O 1
ATOM 1481 N N . SER A 1 202 ? 17.843 4.442 -9.414 1.00 88.19 202 SER A N 1
ATOM 1482 C CA . SER A 1 202 ? 17.579 3.067 -8.981 1.00 88.19 202 SER A CA 1
ATOM 1483 C C . SER A 1 202 ? 17.059 3.027 -7.543 1.00 88.19 202 SER A C 1
ATOM 1485 O O . SER A 1 202 ? 16.093 2.321 -7.251 1.00 88.19 202 SER A O 1
ATOM 1487 N N . TRP A 1 203 ? 17.642 3.833 -6.650 1.00 88.94 203 TRP A N 1
ATOM 1488 C CA . TRP A 1 203 ? 17.173 3.968 -5.272 1.00 88.94 203 TRP A CA 1
ATOM 1489 C C . TRP A 1 203 ? 15.767 4.573 -5.189 1.00 88.94 203 TRP A C 1
ATOM 1491 O O . TRP A 1 203 ? 14.915 4.053 -4.469 1.00 88.94 203 TRP A O 1
ATOM 1501 N N . ALA A 1 204 ? 15.483 5.633 -5.948 1.00 81.75 204 ALA A N 1
ATOM 1502 C CA . ALA A 1 204 ? 14.151 6.233 -5.987 1.00 81.75 204 ALA A CA 1
ATOM 1503 C C . ALA A 1 204 ? 13.086 5.239 -6.490 1.00 81.75 204 ALA A C 1
ATOM 1505 O O . ALA A 1 204 ? 12.034 5.095 -5.865 1.00 81.75 204 ALA A O 1
ATOM 1506 N N . ALA A 1 205 ? 13.387 4.493 -7.559 1.00 87.62 205 ALA A N 1
ATOM 1507 C CA . ALA A 1 205 ? 12.512 3.447 -8.088 1.00 87.62 205 ALA A CA 1
ATOM 1508 C C . ALA A 1 205 ? 12.289 2.313 -7.072 1.00 87.62 205 ALA A C 1
ATOM 1510 O O . ALA A 1 205 ? 11.169 1.825 -6.910 1.00 87.62 205 ALA A O 1
ATOM 1511 N N . LEU A 1 206 ? 13.339 1.923 -6.338 1.00 88.56 206 LEU A N 1
ATOM 1512 C CA . LEU A 1 206 ? 13.246 0.949 -5.252 1.00 88.56 206 LEU A CA 1
ATOM 1513 C C . LEU A 1 206 ? 12.303 1.432 -4.143 1.00 88.56 206 LEU A C 1
ATOM 1515 O O . LEU A 1 206 ? 11.431 0.678 -3.719 1.00 88.56 206 LEU A O 1
ATOM 1519 N N . VAL A 1 207 ? 12.442 2.680 -3.689 1.00 86.06 207 VAL A N 1
ATOM 1520 C CA . VAL A 1 207 ? 11.575 3.258 -2.649 1.00 86.06 207 VAL A CA 1
ATOM 1521 C C . VAL A 1 207 ? 10.120 3.332 -3.118 1.00 86.06 207 VAL A C 1
ATOM 1523 O O . VAL A 1 207 ? 9.225 2.997 -2.342 1.00 86.06 207 VAL A O 1
ATOM 1526 N N . ALA A 1 208 ? 9.879 3.703 -4.379 1.00 85.62 208 ALA A N 1
ATOM 1527 C CA . ALA A 1 208 ? 8.538 3.755 -4.963 1.00 85.62 208 ALA A CA 1
ATOM 1528 C C . ALA A 1 208 ? 7.846 2.378 -4.998 1.00 85.62 208 ALA A C 1
ATOM 1530 O O . ALA A 1 208 ? 6.635 2.295 -4.803 1.00 85.62 208 ALA A O 1
ATOM 1531 N N . LEU A 1 209 ? 8.610 1.296 -5.186 1.00 89.38 209 LEU A N 1
ATOM 1532 C CA . LEU A 1 209 ? 8.096 -0.078 -5.183 1.00 89.38 209 LEU A CA 1
ATOM 1533 C C . LEU A 1 209 ? 7.950 -0.662 -3.771 1.00 89.38 209 LEU A C 1
ATOM 1535 O O . LEU A 1 209 ? 6.916 -1.238 -3.428 1.00 89.38 209 LEU A O 1
ATOM 1539 N N . VAL A 1 210 ? 8.993 -0.539 -2.947 1.00 91.00 210 VAL A N 1
ATOM 1540 C CA . VAL A 1 210 ? 9.078 -1.187 -1.629 1.00 91.00 210 VAL A CA 1
ATOM 1541 C C . VAL A 1 210 ? 8.251 -0.447 -0.585 1.00 91.00 210 VAL A C 1
ATOM 1543 O O . VAL A 1 210 ? 7.597 -1.090 0.234 1.00 91.00 210 VAL A O 1
ATOM 1546 N N . GLY A 1 211 ? 8.266 0.888 -0.605 1.00 89.12 211 GLY A N 1
ATOM 1547 C CA . GLY A 1 211 ? 7.657 1.725 0.429 1.00 89.12 211 GLY A CA 1
ATOM 1548 C C . GLY A 1 211 ? 6.178 1.411 0.669 1.00 89.12 211 GLY A C 1
ATOM 1549 O O . GLY A 1 211 ? 5.813 1.088 1.800 1.00 89.12 211 GLY A O 1
ATOM 1550 N N . PRO A 1 212 ? 5.328 1.430 -0.371 1.00 87.19 212 PRO A N 1
ATOM 1551 C CA . PRO A 1 212 ? 3.912 1.109 -0.226 1.00 87.19 212 PRO A CA 1
ATOM 1552 C C . PRO A 1 212 ? 3.661 -0.328 0.238 1.00 87.19 212 PRO A C 1
ATOM 1554 O O . PRO A 1 212 ? 2.784 -0.556 1.070 1.00 87.19 212 PRO A O 1
ATOM 1557 N N . CYS A 1 213 ? 4.452 -1.290 -0.255 1.00 90.19 213 CYS A N 1
ATOM 1558 C CA . CYS A 1 213 ? 4.328 -2.702 0.117 1.00 90.19 213 CYS A CA 1
ATOM 1559 C C . CYS A 1 213 ? 4.650 -2.926 1.598 1.00 90.19 213 CYS A C 1
ATOM 1561 O O . CYS A 1 213 ? 3.898 -3.592 2.303 1.00 90.19 213 CYS A O 1
ATOM 1563 N N . GLU A 1 214 ? 5.746 -2.345 2.083 1.00 91.31 214 GLU A N 1
ATOM 1564 C CA . GLU A 1 214 ? 6.158 -2.462 3.482 1.00 91.31 214 GLU A CA 1
ATOM 1565 C C . GLU A 1 214 ? 5.197 -1.714 4.419 1.00 91.31 214 GLU A C 1
ATOM 1567 O O . GLU A 1 214 ? 4.864 -2.220 5.490 1.00 91.31 214 GLU A O 1
ATOM 1572 N N . ALA A 1 215 ? 4.697 -0.544 4.008 1.00 88.44 215 ALA A N 1
ATOM 1573 C CA . ALA A 1 215 ? 3.672 0.184 4.752 1.00 88.44 215 ALA A CA 1
ATOM 1574 C C . ALA A 1 215 ? 2.366 -0.625 4.867 1.00 88.44 215 ALA A C 1
ATOM 1576 O O . ALA A 1 215 ? 1.813 -0.753 5.960 1.00 88.44 215 ALA A O 1
ATOM 1577 N N . GLY A 1 216 ? 1.907 -1.226 3.763 1.00 88.62 216 GLY A N 1
ATOM 1578 C CA . GLY A 1 216 ? 0.735 -2.105 3.752 1.00 88.62 216 GLY A CA 1
ATOM 1579 C C . GLY A 1 216 ? 0.906 -3.324 4.662 1.00 88.62 216 GLY A C 1
ATOM 1580 O O . GLY A 1 216 ? 0.029 -3.628 5.467 1.00 88.62 216 GLY A O 1
ATOM 1581 N N . GLU A 1 217 ? 2.065 -3.980 4.611 1.00 91.75 217 GLU A N 1
ATOM 1582 C CA . GLU A 1 217 ? 2.387 -5.129 5.468 1.00 91.75 217 GLU A CA 1
ATOM 1583 C C . GLU A 1 217 ? 2.408 -4.773 6.956 1.00 91.75 217 GLU A C 1
ATOM 1585 O O . GLU A 1 217 ? 1.868 -5.519 7.774 1.00 91.75 217 GLU A O 1
ATOM 1590 N N . ARG A 1 218 ? 2.963 -3.614 7.333 1.00 91.00 218 ARG A N 1
ATOM 1591 C CA . ARG A 1 218 ? 2.942 -3.151 8.731 1.00 91.00 218 ARG A CA 1
ATOM 1592 C C . ARG A 1 218 ? 1.526 -2.905 9.231 1.00 91.00 218 ARG A C 1
ATOM 1594 O O . ARG A 1 218 ? 1.200 -3.332 10.339 1.00 91.00 218 ARG A O 1
ATOM 1601 N N . LEU A 1 219 ? 0.674 -2.297 8.406 1.00 89.06 219 LEU A N 1
ATOM 1602 C CA . LEU A 1 219 ? -0.741 -2.102 8.729 1.00 89.06 219 LEU A CA 1
ATOM 1603 C C . LEU A 1 219 ? -1.464 -3.446 8.899 1.00 89.06 219 LEU A C 1
ATOM 1605 O O . LEU A 1 219 ? -2.160 -3.657 9.893 1.00 89.06 219 LEU A O 1
ATOM 1609 N N . LEU A 1 220 ? -1.256 -4.394 7.981 1.00 91.19 220 LEU A N 1
ATOM 1610 C CA . LEU A 1 220 ? -1.843 -5.735 8.067 1.00 91.19 220 LEU A CA 1
ATOM 1611 C C . LEU A 1 220 ? -1.352 -6.507 9.302 1.00 91.19 220 LEU A C 1
ATOM 1613 O O . LEU A 1 220 ? -2.148 -7.175 9.969 1.00 91.19 220 LEU A O 1
ATOM 1617 N N . ALA A 1 221 ? -0.068 -6.391 9.648 1.00 92.31 221 ALA A N 1
ATOM 1618 C CA . ALA A 1 221 ? 0.505 -6.979 10.856 1.00 92.31 221 ALA A CA 1
ATOM 1619 C C . ALA A 1 221 ? -0.077 -6.349 12.134 1.00 92.31 221 ALA A C 1
ATOM 1621 O O . ALA A 1 221 ? -0.368 -7.061 13.101 1.00 92.31 221 ALA A O 1
ATOM 1622 N N . GLY A 1 222 ? -0.303 -5.031 12.129 1.00 90.62 222 GLY A N 1
ATOM 1623 C CA . GLY A 1 222 ? -0.967 -4.296 13.204 1.00 90.62 222 GLY A CA 1
ATOM 1624 C C . GLY A 1 222 ? -2.397 -4.782 13.451 1.00 90.62 222 GLY A C 1
ATOM 1625 O O . GLY A 1 222 ? -2.751 -5.078 14.597 1.00 90.62 222 GLY A O 1
ATOM 1626 N N . LEU A 1 223 ? -3.184 -4.948 12.381 1.00 91.94 223 LEU A N 1
ATOM 1627 C CA . LEU A 1 223 ? -4.547 -5.494 12.431 1.00 91.94 223 LEU A CA 1
ATOM 1628 C C . LEU A 1 223 ? -4.562 -6.954 12.903 1.00 91.94 223 LEU A C 1
ATOM 1630 O O . LEU A 1 223 ? -5.375 -7.319 13.751 1.00 91.94 223 LEU A O 1
ATOM 1634 N N . ALA A 1 224 ? -3.646 -7.792 12.407 1.00 93.12 224 ALA A N 1
ATOM 1635 C CA . ALA A 1 224 ? -3.535 -9.185 12.840 1.00 93.12 224 ALA A CA 1
ATOM 1636 C C . ALA A 1 224 ? -3.268 -9.290 14.350 1.00 93.12 224 ALA A C 1
ATOM 1638 O O . ALA A 1 224 ? -3.944 -10.045 15.046 1.00 93.12 224 ALA A O 1
ATOM 1639 N N . ARG A 1 225 ? -2.359 -8.460 14.877 1.00 94.31 225 ARG A N 1
ATOM 1640 C CA . ARG A 1 225 ? -2.082 -8.389 16.318 1.00 94.31 225 ARG A CA 1
ATOM 1641 C C . ARG A 1 225 ? -3.302 -7.932 17.120 1.00 94.31 225 ARG A C 1
ATOM 1643 O O . ARG A 1 225 ? -3.552 -8.464 18.199 1.00 94.31 225 ARG A O 1
ATOM 1650 N N . CYS A 1 226 ? -4.073 -6.984 16.588 1.00 92.94 226 CYS A N 1
ATOM 1651 C CA . CYS A 1 226 ? -5.321 -6.523 17.196 1.00 92.94 226 CYS A CA 1
ATOM 1652 C C . CYS A 1 226 ? -6.325 -7.675 17.341 1.00 92.94 226 CYS A C 1
ATOM 1654 O O . CYS A 1 226 ? -6.881 -7.884 18.418 1.00 92.94 226 CYS A O 1
ATOM 1656 N N . ARG A 1 227 ? -6.491 -8.481 16.283 1.00 95.31 227 ARG A N 1
ATOM 1657 C CA . ARG A 1 227 ? -7.358 -9.668 16.284 1.00 95.31 227 ARG A CA 1
ATOM 1658 C C . ARG A 1 227 ? -6.952 -10.659 17.370 1.00 95.31 227 ARG A C 1
ATOM 1660 O O . ARG A 1 227 ? -7.801 -11.099 18.137 1.00 95.31 227 ARG A O 1
ATOM 1667 N N . ASP A 1 228 ? -5.666 -10.982 17.451 1.00 96.62 228 ASP A N 1
ATOM 1668 C CA . ASP A 1 228 ? -5.166 -11.968 18.410 1.00 96.62 228 ASP A CA 1
ATOM 1669 C C . ASP A 1 228 ? -5.343 -11.480 19.862 1.00 96.62 228 ASP A C 1
ATOM 1671 O O . ASP A 1 228 ? -5.651 -12.268 20.756 1.00 96.62 228 ASP A O 1
ATOM 1675 N N . LEU A 1 229 ? -5.215 -10.169 20.109 1.00 92.62 229 LEU A N 1
ATOM 1676 C CA . LEU A 1 229 ? -5.519 -9.567 21.411 1.00 92.62 229 LEU A CA 1
ATOM 1677 C C . LEU A 1 229 ? -7.015 -9.608 21.743 1.00 92.62 229 LEU A C 1
ATOM 1679 O O . LEU A 1 229 ? -7.360 -9.865 22.894 1.00 92.62 229 LEU A O 1
ATOM 1683 N N . LEU A 1 230 ? -7.895 -9.376 20.763 1.00 93.81 230 LEU A N 1
ATOM 1684 C CA . LEU A 1 230 ? -9.345 -9.476 20.955 1.00 93.81 230 LEU A CA 1
ATOM 1685 C C . LEU A 1 230 ? -9.776 -10.912 21.274 1.00 93.81 230 LEU A C 1
ATOM 1687 O O . LEU A 1 230 ? -10.594 -11.090 22.170 1.00 93.81 230 LEU A O 1
ATOM 1691 N N . LEU A 1 231 ? -9.197 -11.912 20.601 1.00 95.44 231 LEU A N 1
ATOM 1692 C CA . LEU A 1 231 ? -9.452 -13.331 20.880 1.00 95.44 231 LEU A CA 1
ATOM 1693 C C . LEU A 1 231 ? -9.017 -13.709 22.302 1.00 95.44 231 LEU A C 1
ATOM 1695 O O . LEU A 1 231 ? -9.792 -14.285 23.056 1.00 95.44 231 LEU A O 1
ATOM 1699 N N . ARG A 1 232 ? -7.821 -13.285 22.731 1.00 95.62 232 ARG A N 1
ATOM 1700 C CA . ARG A 1 232 ? -7.371 -13.489 24.123 1.00 95.62 232 ARG A CA 1
ATOM 1701 C C . ARG A 1 232 ? -8.275 -12.794 25.140 1.00 95.62 232 ARG A C 1
ATOM 1703 O O . ARG A 1 232 ? -8.469 -13.292 26.245 1.00 95.62 232 ARG A O 1
ATOM 1710 N N . LEU A 1 233 ? -8.796 -11.616 24.801 1.00 91.94 233 LEU A N 1
ATOM 1711 C CA . LEU A 1 233 ? -9.705 -10.881 25.679 1.00 91.94 233 LEU A CA 1
ATOM 1712 C C . LEU A 1 233 ? -11.066 -11.583 25.778 1.00 91.94 233 LEU A C 1
ATOM 1714 O O . LEU A 1 233 ? -11.643 -11.607 26.861 1.00 91.94 233 LEU A O 1
ATOM 1718 N N . GLU A 1 234 ? -11.538 -12.187 24.688 1.00 94.88 234 GLU A N 1
ATOM 1719 C CA . GLU A 1 234 ? -12.750 -13.009 24.646 1.00 94.88 234 GLU A CA 1
ATOM 1720 C C . GLU A 1 234 ? -12.612 -14.266 25.511 1.00 94.88 234 GLU A C 1
ATOM 1722 O O . GLU A 1 234 ? -13.477 -14.520 26.347 1.00 94.88 234 GLU A O 1
ATOM 1727 N N . GLU A 1 235 ? -11.486 -14.979 25.401 1.00 95.38 235 GLU A N 1
ATOM 1728 C CA . GLU A 1 235 ? -11.171 -16.149 26.236 1.00 95.38 235 GLU A CA 1
ATOM 1729 C C . GLU A 1 235 ? -11.156 -15.809 27.732 1.00 95.38 235 GLU A C 1
ATOM 1731 O O . GLU A 1 235 ? -11.667 -16.561 28.561 1.00 95.38 235 GLU A O 1
ATOM 1736 N N . LEU A 1 236 ? -10.582 -14.658 28.095 1.00 93.38 236 LEU A N 1
ATOM 1737 C CA . LEU A 1 236 ? -10.506 -14.218 29.489 1.00 93.38 236 LEU A CA 1
ATOM 1738 C C . LEU A 1 236 ? -11.835 -13.671 30.020 1.00 93.38 236 LEU A C 1
ATOM 1740 O O . LEU A 1 236 ? -12.032 -13.648 31.236 1.00 93.38 236 LEU A O 1
ATOM 1744 N N . ARG A 1 237 ? -12.707 -13.160 29.143 1.00 90.75 237 ARG A N 1
ATOM 1745 C CA . ARG A 1 237 ? -13.926 -12.428 29.518 1.00 90.75 237 ARG A CA 1
ATOM 1746 C C . ARG A 1 237 ? -15.094 -12.766 28.586 1.00 90.75 237 ARG A C 1
ATOM 1748 O O . ARG A 1 237 ? -15.503 -11.919 27.784 1.00 90.75 237 ARG A O 1
ATOM 1755 N N . PRO A 1 238 ? -15.701 -13.953 28.748 1.00 92.44 238 PRO A N 1
ATOM 1756 C CA . PRO A 1 238 ? -16.801 -14.404 27.895 1.00 92.44 238 PRO A CA 1
ATOM 1757 C C . PRO A 1 238 ? -18.033 -13.489 27.973 1.00 92.44 238 PRO A C 1
ATOM 1759 O O . PRO A 1 238 ? -18.778 -13.372 27.006 1.00 92.44 238 PRO A O 1
ATOM 1762 N N . GLU A 1 239 ? -18.215 -12.748 29.072 1.00 92.62 239 GLU A N 1
ATOM 1763 C CA . GLU A 1 239 ? -19.284 -11.745 29.225 1.00 92.62 239 GLU A CA 1
ATOM 1764 C C . GLU A 1 239 ? -19.256 -10.650 28.141 1.00 92.62 239 GLU A C 1
ATOM 1766 O O . GLU A 1 239 ? -20.275 -10.035 27.826 1.00 92.62 239 GLU A O 1
ATOM 1771 N N . LEU A 1 240 ? -18.082 -10.390 27.557 1.00 89.50 240 LEU A N 1
ATOM 1772 C CA . LEU A 1 240 ? -17.875 -9.374 26.527 1.00 89.50 240 LEU A CA 1
ATOM 1773 C C . LEU A 1 240 ? -17.876 -9.944 25.104 1.00 89.50 240 LEU A C 1
ATOM 1775 O O . LEU A 1 240 ? -17.821 -9.155 24.154 1.00 89.50 240 LEU A O 1
ATOM 1779 N N . ALA A 1 241 ? -17.991 -11.266 24.945 1.00 92.94 241 ALA A N 1
ATOM 1780 C CA . ALA A 1 241 ? -17.994 -11.958 23.657 1.00 92.94 241 ALA A CA 1
ATOM 1781 C C . ALA A 1 241 ? -18.887 -11.292 22.590 1.00 92.94 241 ALA A C 1
ATOM 1783 O O . ALA A 1 241 ? -18.362 -10.949 21.531 1.00 92.94 241 ALA A O 1
ATOM 1784 N N . PRO A 1 242 ? -20.172 -10.944 22.840 1.00 92.06 242 PRO A N 1
ATOM 1785 C CA . PRO A 1 242 ? -21.018 -10.369 21.787 1.00 92.06 242 PRO A CA 1
ATOM 1786 C C . PRO A 1 242 ? -20.534 -8.996 21.291 1.00 92.06 242 PRO A C 1
ATOM 1788 O O . PRO A 1 242 ? -20.827 -8.597 20.162 1.00 92.06 242 PRO A O 1
ATOM 1791 N N . ARG A 1 243 ? -19.800 -8.238 22.119 1.00 90.44 243 ARG A N 1
ATOM 1792 C CA . ARG A 1 243 ? -19.205 -6.953 21.712 1.00 90.44 243 ARG A CA 1
ATOM 1793 C C . ARG A 1 243 ? -17.896 -7.165 20.958 1.00 90.44 243 ARG A C 1
ATOM 1795 O O . ARG A 1 243 ? -17.658 -6.477 19.967 1.00 90.44 243 ARG A O 1
ATOM 1802 N N . LEU A 1 244 ? -17.074 -8.108 21.413 1.00 92.00 244 LEU A N 1
ATOM 1803 C CA . LEU A 1 244 ? -15.809 -8.459 20.769 1.00 92.00 244 LEU A CA 1
ATOM 1804 C C . LEU A 1 244 ? -16.040 -9.066 19.391 1.00 92.00 244 LEU A C 1
ATOM 1806 O O . LEU A 1 244 ? -15.361 -8.678 18.449 1.00 92.00 244 LEU A O 1
ATOM 1810 N N . GLU A 1 245 ? -17.068 -9.894 19.236 1.00 94.25 245 GLU A N 1
ATOM 1811 C CA . GLU A 1 245 ? -17.442 -10.483 17.955 1.00 94.25 245 GLU A CA 1
ATOM 1812 C C . GLU A 1 245 ? -17.786 -9.401 16.914 1.00 94.25 245 GLU A C 1
ATOM 1814 O O . GLU A 1 245 ? -17.366 -9.472 15.760 1.00 94.25 245 GLU A O 1
ATOM 1819 N N . ARG A 1 246 ? -18.484 -8.325 17.311 1.00 92.38 246 ARG A N 1
ATOM 1820 C CA . ARG A 1 246 ? -18.745 -7.182 16.412 1.00 92.38 246 ARG A CA 1
ATOM 1821 C C . ARG A 1 246 ? -17.454 -6.485 15.980 1.00 92.38 246 ARG A C 1
ATOM 1823 O O . ARG A 1 246 ? -17.324 -6.149 14.806 1.00 92.38 246 ARG A O 1
ATOM 1830 N N . LEU A 1 247 ? -16.508 -6.292 16.900 1.00 91.00 247 LEU A N 1
ATOM 1831 C CA . LEU A 1 247 ? -15.206 -5.687 16.592 1.00 91.00 247 LEU A CA 1
ATOM 1832 C C . LEU A 1 247 ? -14.343 -6.593 15.714 1.00 91.00 247 LEU A C 1
ATOM 1834 O O . LEU A 1 247 ? -13.689 -6.095 14.803 1.00 91.00 247 LEU A O 1
ATOM 1838 N N . GLN A 1 248 ? -14.370 -7.905 15.945 1.00 93.50 248 GLN A N 1
ATOM 1839 C CA . GLN A 1 248 ? -13.676 -8.889 15.118 1.00 93.50 248 GLN A CA 1
ATOM 1840 C C . GLN A 1 248 ? -14.237 -8.911 13.694 1.00 93.50 248 GLN A C 1
ATOM 1842 O O . GLN A 1 248 ? -13.456 -8.922 12.748 1.00 93.50 248 GLN A O 1
ATOM 1847 N N . ARG A 1 249 ? -15.567 -8.849 13.520 1.00 94.62 249 ARG A N 1
ATOM 1848 C CA . ARG A 1 249 ? -16.186 -8.748 12.187 1.00 94.62 249 ARG A CA 1
ATOM 1849 C C . ARG A 1 249 ? -15.791 -7.457 11.467 1.00 94.62 249 ARG A C 1
ATOM 1851 O O . ARG A 1 249 ? -15.464 -7.510 10.287 1.00 94.62 249 ARG A O 1
ATOM 1858 N N . ALA A 1 250 ? -15.777 -6.322 12.170 1.00 91.44 250 ALA A N 1
ATOM 1859 C CA . ALA A 1 250 ? -15.312 -5.056 11.601 1.00 91.44 250 ALA A CA 1
ATOM 1860 C C . ALA A 1 250 ? -13.832 -5.135 11.188 1.00 91.44 250 ALA A C 1
ATOM 1862 O O . ALA A 1 250 ? -13.487 -4.802 10.063 1.00 91.44 250 ALA A O 1
ATOM 1863 N N . LEU A 1 251 ? -12.977 -5.683 12.055 1.00 92.75 251 LEU A N 1
ATOM 1864 C CA . LEU A 1 251 ? -11.550 -5.860 11.786 1.00 92.75 251 LEU A CA 1
ATOM 1865 C C . LEU A 1 251 ? -11.280 -6.826 10.620 1.00 92.75 251 LEU A C 1
ATOM 1867 O O . LEU A 1 251 ? -10.330 -6.638 9.863 1.00 92.75 251 LEU A O 1
ATOM 1871 N N . ALA A 1 252 ? -12.095 -7.875 10.482 1.00 93.19 252 ALA A N 1
ATOM 1872 C CA . ALA A 1 252 ? -12.020 -8.800 9.358 1.00 93.19 252 ALA A CA 1
ATOM 1873 C C . ALA A 1 252 ? -12.348 -8.085 8.040 1.00 93.19 252 ALA A C 1
ATOM 1875 O O . ALA A 1 252 ? -11.584 -8.214 7.087 1.00 93.19 252 ALA A O 1
ATOM 1876 N N . ALA A 1 253 ? -13.406 -7.267 8.022 1.00 91.50 253 ALA A N 1
ATOM 1877 C CA . ALA A 1 253 ? -13.741 -6.433 6.870 1.00 91.50 253 ALA A CA 1
ATOM 1878 C C . ALA A 1 253 ? -12.627 -5.414 6.561 1.00 91.50 253 ALA A C 1
ATOM 1880 O O . ALA A 1 253 ? -12.208 -5.296 5.414 1.00 91.50 253 ALA A O 1
ATOM 1881 N N . ASP A 1 254 ? -12.071 -4.747 7.578 1.00 89.56 254 ASP A N 1
ATOM 1882 C CA . ASP A 1 254 ? -10.960 -3.799 7.409 1.00 89.56 254 ASP A CA 1
ATOM 1883 C C . ASP A 1 254 ? -9.715 -4.469 6.821 1.00 89.56 254 ASP A C 1
ATOM 1885 O O . ASP A 1 254 ? -9.017 -3.883 5.995 1.00 89.56 254 ASP A O 1
ATOM 1889 N N . ARG A 1 255 ? -9.426 -5.706 7.242 1.00 91.00 255 ARG A N 1
ATOM 1890 C CA . ARG A 1 255 ? -8.314 -6.501 6.714 1.00 91.00 255 ARG A CA 1
ATOM 1891 C C . ARG A 1 255 ? -8.534 -6.866 5.251 1.00 91.00 255 ARG A C 1
ATOM 1893 O O . ARG A 1 255 ? -7.571 -6.838 4.490 1.00 91.00 255 ARG A O 1
ATOM 1900 N N . GLU A 1 256 ? -9.754 -7.226 4.866 1.00 90.12 256 GLU A N 1
ATOM 1901 C CA . GLU A 1 256 ? -10.088 -7.498 3.466 1.00 90.12 256 GLU A CA 1
ATOM 1902 C C . GLU A 1 256 ? -9.926 -6.238 2.613 1.00 90.12 256 GLU A C 1
ATOM 1904 O O . GLU A 1 256 ? -9.246 -6.295 1.593 1.00 90.12 256 GLU A O 1
ATOM 1909 N N . VAL A 1 257 ? -10.428 -5.093 3.084 1.00 86.19 257 VAL A N 1
ATOM 1910 C CA . VAL A 1 257 ? -10.310 -3.802 2.386 1.00 86.19 257 VAL A CA 1
ATOM 1911 C C . VAL A 1 257 ? -8.856 -3.327 2.289 1.00 86.19 257 VAL A C 1
ATOM 1913 O O . VAL A 1 257 ? -8.437 -2.881 1.229 1.00 86.19 257 VAL A O 1
ATOM 1916 N N . ALA A 1 258 ? -8.050 -3.437 3.352 1.00 84.94 258 ALA A N 1
ATOM 1917 C CA . ALA A 1 258 ? -6.629 -3.063 3.280 1.00 84.94 258 ALA A CA 1
ATOM 1918 C C . ALA A 1 258 ? -5.805 -4.000 2.399 1.00 84.94 258 ALA A C 1
ATOM 1920 O O . ALA A 1 258 ? -4.823 -3.572 1.794 1.00 84.94 258 ALA A O 1
ATOM 1921 N N . ALA A 1 259 ? -6.156 -5.286 2.370 1.00 84.25 259 ALA A N 1
ATOM 1922 C CA . ALA A 1 259 ? -5.462 -6.242 1.527 1.00 84.25 259 ALA A CA 1
ATOM 1923 C C . ALA A 1 259 ? -5.828 -6.069 0.050 1.00 84.25 259 ALA A C 1
ATOM 1925 O O . ALA A 1 259 ? -5.026 -6.456 -0.795 1.00 84.25 259 ALA A O 1
ATOM 1926 N N . ASP A 1 260 ? -7.006 -5.531 -0.262 1.00 84.31 260 ASP A N 1
ATOM 1927 C CA . ASP A 1 260 ? -7.538 -5.449 -1.616 1.00 84.31 260 ASP A CA 1
ATOM 1928 C C . ASP A 1 260 ? -7.511 -4.013 -2.162 1.00 84.31 260 ASP A C 1
ATOM 1930 O O . ASP A 1 260 ? -8.436 -3.227 -1.975 1.00 84.31 260 ASP A O 1
ATOM 1934 N N . LEU A 1 261 ? -6.443 -3.674 -2.892 1.00 77.19 261 LEU A N 1
ATOM 1935 C CA . LEU A 1 261 ? -6.370 -2.446 -3.702 1.00 77.19 261 LEU A CA 1
ATOM 1936 C C . LEU A 1 261 ? -6.897 -2.671 -5.130 1.00 77.19 261 LEU A C 1
ATOM 1938 O O . LEU A 1 261 ? -6.507 -1.978 -6.071 1.00 77.19 261 LEU A O 1
ATOM 1942 N N . GLY A 1 262 ? -7.754 -3.675 -5.318 1.00 75.25 262 GLY A N 1
ATOM 1943 C CA . GLY A 1 262 ? -8.322 -4.068 -6.599 1.00 75.25 262 GLY A CA 1
ATOM 1944 C C . GLY A 1 262 ? -7.370 -4.940 -7.413 1.00 75.25 262 GLY A C 1
ATOM 1945 O O . GLY A 1 262 ? -7.561 -6.146 -7.526 1.00 75.25 262 GLY A O 1
ATOM 1946 N N . LEU A 1 263 ? -6.346 -4.334 -8.021 1.00 66.69 263 LEU A N 1
ATOM 1947 C CA . LEU A 1 263 ? -5.408 -5.039 -8.914 1.00 66.69 263 LEU A CA 1
ATOM 1948 C C . LEU A 1 263 ? -4.354 -5.856 -8.169 1.00 66.69 263 LEU A C 1
ATOM 1950 O O . LEU A 1 263 ? -3.885 -6.878 -8.671 1.00 66.69 263 LEU A O 1
ATOM 1954 N N . TYR A 1 264 ? -3.955 -5.377 -6.994 1.00 73.94 264 TYR A N 1
ATOM 1955 C CA . TYR A 1 264 ? -2.828 -5.915 -6.254 1.00 73.94 264 TYR A CA 1
ATOM 1956 C C . TYR A 1 264 ? -3.206 -6.112 -4.800 1.00 73.94 264 TYR A C 1
ATOM 1958 O O . TYR A 1 264 ? -3.775 -5.230 -4.156 1.00 73.94 264 TYR A O 1
ATOM 1966 N N . ARG A 1 265 ? -2.784 -7.253 -4.259 1.00 79.62 265 ARG A N 1
ATOM 1967 C CA . ARG A 1 265 ? -2.592 -7.366 -2.822 1.00 79.62 265 ARG A CA 1
ATOM 1968 C C . ARG A 1 265 ? -1.236 -6.759 -2.488 1.00 79.62 265 ARG A C 1
ATOM 1970 O O . ARG A 1 265 ? -0.224 -7.222 -3.019 1.00 79.62 265 ARG A O 1
ATOM 1977 N N . LEU A 1 266 ? -1.205 -5.731 -1.636 1.00 77.19 266 LEU A N 1
ATOM 1978 C CA . LEU A 1 266 ? 0.038 -5.196 -1.061 1.00 77.19 266 LEU A CA 1
ATOM 1979 C C . LEU A 1 266 ? 0.622 -6.233 -0.102 1.00 77.19 266 LEU A C 1
ATOM 1981 O O . LEU A 1 266 ? 0.426 -6.182 1.107 1.00 77.19 266 LEU A O 1
ATOM 1985 N N . GLN A 1 267 ? 1.285 -7.227 -0.672 1.00 84.31 267 GLN A N 1
ATOM 1986 C CA . GLN A 1 267 ? 1.960 -8.287 0.053 1.00 84.31 267 GLN A CA 1
ATOM 1987 C C . GLN A 1 267 ? 3.408 -8.359 -0.408 1.00 84.31 267 GLN A C 1
ATOM 1989 O O . GLN A 1 267 ? 3.715 -8.112 -1.580 1.00 84.31 267 GLN A O 1
ATOM 1994 N N . ARG A 1 268 ? 4.303 -8.794 0.485 1.00 86.06 268 ARG A N 1
ATOM 1995 C CA . ARG A 1 268 ? 5.702 -9.105 0.133 1.00 86.06 268 ARG A CA 1
ATOM 1996 C C . ARG A 1 268 ? 5.798 -10.113 -1.009 1.00 86.06 268 ARG A C 1
ATOM 1998 O O . ARG A 1 268 ? 6.727 -10.039 -1.804 1.00 86.06 268 ARG A O 1
ATOM 2005 N N . ALA A 1 269 ? 4.818 -11.009 -1.128 1.00 88.12 269 ALA A N 1
ATOM 2006 C CA . ALA A 1 269 ? 4.720 -11.956 -2.235 1.00 88.12 269 ALA A CA 1
ATOM 2007 C C . ALA A 1 269 ? 4.622 -11.255 -3.603 1.00 88.12 269 ALA A C 1
ATOM 2009 O O . ALA A 1 269 ? 5.302 -11.657 -4.544 1.00 88.12 269 ALA A O 1
ATOM 2010 N N . THR A 1 270 ? 3.845 -10.173 -3.706 1.00 87.00 270 THR A N 1
ATOM 2011 C CA . THR A 1 270 ? 3.715 -9.378 -4.937 1.00 87.00 270 THR A CA 1
ATOM 2012 C C . THR A 1 270 ? 5.038 -8.711 -5.290 1.00 87.00 270 THR A C 1
ATOM 2014 O O . THR A 1 270 ? 5.465 -8.751 -6.440 1.00 87.00 270 THR A O 1
ATOM 2017 N N . LEU A 1 271 ? 5.732 -8.164 -4.288 1.00 89.88 271 LEU A N 1
ATOM 2018 C CA . LEU A 1 271 ? 7.049 -7.565 -4.475 1.00 89.88 271 LEU A CA 1
ATOM 2019 C C . LEU A 1 271 ? 8.067 -8.601 -4.968 1.00 89.88 271 LEU A C 1
ATOM 2021 O O . LEU A 1 271 ? 8.745 -8.360 -5.960 1.00 89.88 271 LEU A O 1
ATOM 2025 N N . LEU A 1 272 ? 8.129 -9.776 -4.337 1.00 91.69 272 LEU A N 1
ATOM 2026 C CA . LEU A 1 272 ? 8.997 -10.874 -4.774 1.00 91.69 272 LEU A CA 1
ATOM 2027 C C . LEU A 1 272 ? 8.660 -11.349 -6.191 1.00 91.69 272 LEU A C 1
ATOM 2029 O O . LEU A 1 272 ? 9.570 -11.608 -6.973 1.00 91.69 272 LEU A O 1
ATOM 2033 N N . SER A 1 273 ? 7.375 -11.415 -6.546 1.00 92.81 273 SER A N 1
ATOM 2034 C CA . SER A 1 273 ? 6.945 -11.754 -7.904 1.00 92.81 273 SER A CA 1
ATOM 2035 C C . SER A 1 273 ? 7.409 -10.716 -8.928 1.00 92.81 273 SER A C 1
ATOM 2037 O O . SER A 1 273 ? 7.882 -11.094 -9.997 1.00 92.81 273 SER A O 1
ATOM 2039 N N . ILE A 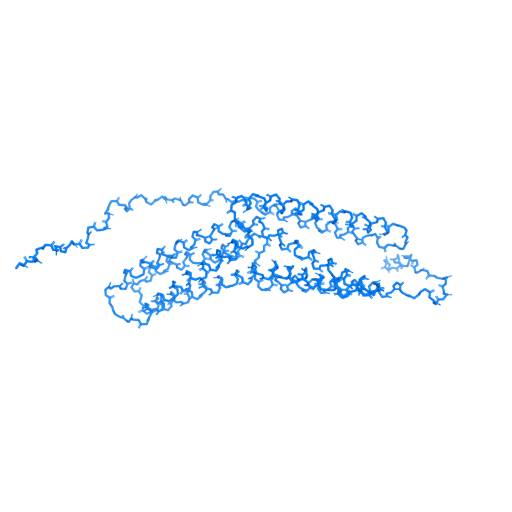1 274 ? 7.296 -9.421 -8.612 1.00 90.31 274 ILE A N 1
ATOM 2040 C CA . ILE A 1 274 ? 7.774 -8.332 -9.474 1.00 90.31 274 ILE A CA 1
ATOM 2041 C C . ILE A 1 274 ? 9.296 -8.418 -9.629 1.00 90.31 274 ILE A C 1
ATOM 2043 O O . ILE A 1 274 ? 9.794 -8.400 -10.750 1.00 90.31 274 ILE A O 1
ATOM 2047 N N . TRP A 1 275 ? 10.034 -8.586 -8.530 1.00 92.06 275 TRP A N 1
ATOM 2048 C CA . TRP A 1 275 ? 11.491 -8.739 -8.566 1.00 92.06 275 TRP A CA 1
ATOM 2049 C C . TRP A 1 275 ? 11.933 -9.956 -9.364 1.00 92.06 275 TRP A C 1
ATOM 2051 O O . TRP A 1 275 ? 12.854 -9.849 -10.168 1.00 92.06 275 TRP A O 1
ATOM 2061 N N . SER A 1 276 ? 11.261 -11.094 -9.190 1.00 94.62 276 SER A N 1
ATOM 2062 C CA . SER A 1 276 ? 11.530 -12.288 -9.985 1.00 94.62 276 SER A CA 1
ATOM 2063 C C . SER A 1 276 ? 11.325 -12.006 -11.469 1.00 94.62 276 SER A C 1
ATOM 2065 O O . SER A 1 276 ? 12.191 -12.350 -12.262 1.00 94.62 276 SER A O 1
ATOM 2067 N N . ALA A 1 277 ? 10.224 -11.352 -11.849 1.00 91.75 277 ALA A N 1
ATOM 2068 C CA . ALA A 1 277 ? 9.954 -11.015 -13.243 1.00 91.75 277 ALA A CA 1
ATOM 2069 C C . ALA A 1 277 ? 11.014 -10.067 -13.825 1.00 91.75 277 ALA A C 1
ATOM 2071 O O . ALA A 1 277 ? 11.481 -10.290 -14.941 1.00 91.75 277 ALA A O 1
ATOM 2072 N N . ILE A 1 278 ? 11.436 -9.055 -13.059 1.00 87.69 278 ILE A N 1
ATOM 2073 C CA . ILE A 1 278 ? 12.509 -8.134 -13.451 1.00 87.69 278 ILE A CA 1
ATOM 2074 C C . ILE A 1 278 ? 13.815 -8.907 -13.647 1.00 87.69 278 ILE A C 1
ATOM 2076 O O . ILE A 1 278 ? 14.412 -8.817 -14.711 1.00 87.69 278 ILE A O 1
ATOM 2080 N N . ILE A 1 279 ? 14.233 -9.726 -12.678 1.00 89.06 279 ILE A N 1
ATOM 2081 C CA . ILE A 1 279 ? 15.466 -10.523 -12.772 1.00 89.06 279 ILE A CA 1
ATOM 2082 C C . ILE A 1 279 ? 15.415 -11.477 -13.969 1.00 89.06 279 ILE A C 1
ATOM 2084 O O . ILE A 1 279 ? 16.372 -11.543 -14.737 1.00 89.06 279 ILE A O 1
ATOM 2088 N N . THR A 1 280 ? 14.302 -12.186 -14.169 1.00 92.94 280 THR A N 1
ATOM 2089 C CA . THR A 1 280 ? 14.117 -13.065 -15.330 1.00 92.94 280 THR A CA 1
ATOM 2090 C C . THR A 1 280 ? 14.250 -12.287 -16.635 1.00 92.94 280 THR A C 1
ATOM 2092 O O . THR A 1 280 ? 14.961 -12.731 -17.532 1.00 92.94 280 THR A O 1
ATOM 2095 N N . TYR A 1 281 ? 13.626 -11.112 -16.732 1.00 87.31 281 TYR A N 1
ATOM 2096 C CA . TYR A 1 281 ? 13.739 -10.255 -17.909 1.00 87.31 281 TYR A CA 1
ATOM 2097 C C . TYR A 1 281 ? 15.187 -9.816 -18.162 1.00 87.31 281 TYR A C 1
ATOM 2099 O O . TYR A 1 281 ? 15.655 -9.886 -19.295 1.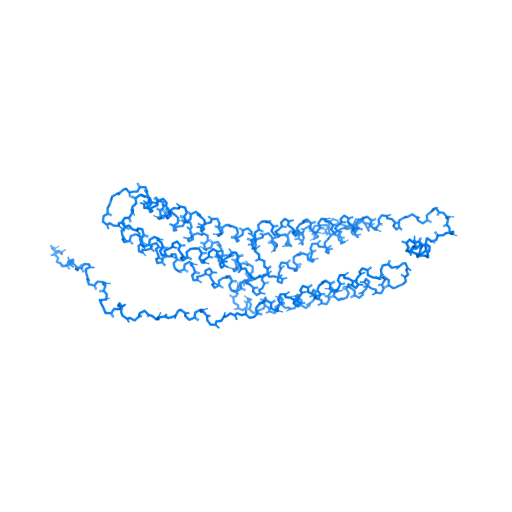00 87.31 281 TYR A O 1
ATOM 2107 N N . ILE A 1 282 ? 15.921 -9.438 -17.110 1.00 84.06 282 ILE A N 1
ATOM 2108 C CA . ILE A 1 282 ? 17.342 -9.077 -17.202 1.00 84.06 282 ILE A CA 1
ATOM 2109 C C . ILE A 1 282 ? 18.162 -10.249 -17.748 1.00 84.06 282 ILE A C 1
ATOM 2111 O O . ILE A 1 282 ? 18.942 -10.059 -18.675 1.00 84.06 282 ILE A O 1
ATOM 2115 N N . ILE A 1 283 ? 17.975 -11.457 -17.207 1.00 88.56 283 ILE A N 1
ATOM 2116 C CA . ILE A 1 283 ? 18.706 -12.655 -17.647 1.00 88.56 283 ILE A CA 1
ATOM 2117 C C . ILE A 1 283 ? 18.436 -12.937 -19.127 1.00 88.56 283 ILE A C 1
ATOM 2119 O O . ILE A 1 283 ? 19.378 -13.116 -19.894 1.00 88.56 283 ILE A O 1
ATOM 2123 N N . VAL A 1 284 ? 17.165 -12.940 -19.533 1.00 89.06 284 VAL A N 1
ATOM 2124 C CA . VAL A 1 284 ? 16.766 -13.186 -20.926 1.00 89.06 284 VAL A CA 1
ATOM 2125 C C . VAL A 1 284 ? 17.364 -12.131 -21.858 1.00 89.06 284 VAL A C 1
ATOM 2127 O O . VAL A 1 284 ? 17.906 -12.463 -22.909 1.00 89.06 284 VAL A O 1
ATOM 2130 N N . MET A 1 285 ? 17.324 -10.860 -21.459 1.00 81.62 285 MET A N 1
ATOM 2131 C CA . MET A 1 285 ? 17.893 -9.767 -22.242 1.00 81.62 285 MET A CA 1
ATOM 2132 C C . MET A 1 285 ? 19.415 -9.915 -22.389 1.00 81.62 285 MET A C 1
ATOM 2134 O O . MET A 1 285 ? 19.934 -9.774 -23.491 1.00 81.62 285 MET A O 1
ATOM 2138 N N . LEU A 1 286 ? 20.124 -10.286 -21.316 1.00 81.19 286 LEU A N 1
ATOM 2139 C CA . LEU A 1 286 ? 21.564 -10.560 -21.364 1.00 81.19 286 LEU A CA 1
ATOM 2140 C C . LEU A 1 286 ? 21.910 -11.740 -22.285 1.00 81.19 286 LEU A C 1
ATOM 2142 O O . LEU A 1 286 ? 22.896 -11.656 -23.013 1.00 81.19 286 LEU A O 1
ATOM 2146 N N . GLN A 1 287 ? 21.100 -12.805 -22.290 1.00 85.56 287 GLN A N 1
ATOM 2147 C CA . GLN A 1 287 ? 21.302 -13.975 -23.156 1.00 85.56 287 GLN A CA 1
ATOM 2148 C C . GLN A 1 287 ? 21.197 -13.608 -24.641 1.00 85.56 287 GLN A C 1
ATOM 2150 O O . GLN A 1 287 ? 22.137 -13.839 -25.395 1.00 85.56 287 GLN A O 1
ATOM 2155 N N . PHE A 1 288 ? 20.108 -12.948 -25.051 1.00 83.56 288 PHE A N 1
ATOM 2156 C CA . PHE A 1 288 ? 19.916 -12.548 -26.453 1.00 83.56 288 PHE A CA 1
ATOM 2157 C C . PHE A 1 288 ? 20.959 -11.547 -26.956 1.00 83.56 288 PHE A C 1
ATOM 2159 O O . PHE A 1 288 ? 21.195 -11.434 -28.156 1.00 83.56 288 PHE A O 1
ATOM 2166 N N . MET A 1 289 ? 21.575 -10.798 -26.047 1.00 72.25 289 MET A N 1
ATOM 2167 C CA . MET A 1 289 ? 22.593 -9.818 -26.396 1.00 72.25 289 MET A CA 1
ATOM 2168 C C . MET A 1 289 ? 23.998 -10.416 -26.498 1.00 72.25 289 MET A C 1
ATOM 2170 O O . MET A 1 289 ? 24.825 -9.845 -27.205 1.00 72.25 289 MET A O 1
ATOM 2174 N N . GLY A 1 290 ? 24.272 -11.533 -25.816 1.00 73.56 290 GLY A N 1
ATOM 2175 C CA . GLY A 1 290 ? 25.534 -12.267 -25.938 1.00 73.56 290 GLY A CA 1
ATOM 2176 C C . GLY A 1 290 ? 25.672 -12.977 -27.286 1.00 73.56 290 GLY A C 1
ATOM 2177 O O . GLY A 1 290 ? 26.732 -12.914 -27.901 1.00 73.56 290 GLY A O 1
ATOM 2178 N N . ASP A 1 291 ? 24.579 -13.554 -27.791 1.00 73.88 291 ASP A N 1
ATOM 2179 C CA . ASP A 1 291 ? 24.572 -14.300 -29.061 1.00 73.88 291 ASP A CA 1
ATOM 2180 C C . ASP A 1 291 ? 24.755 -13.409 -30.303 1.00 73.88 291 ASP A C 1
ATOM 2182 O O . ASP A 1 291 ? 25.148 -13.885 -31.364 1.00 73.88 291 ASP A O 1
ATOM 2186 N N . ALA A 1 292 ? 24.520 -12.099 -30.197 1.00 63.41 292 ALA A N 1
ATOM 2187 C CA . ALA A 1 292 ? 24.704 -11.164 -31.311 1.00 63.41 292 ALA A CA 1
ATOM 2188 C C . ALA A 1 292 ? 26.179 -10.758 -31.550 1.00 63.41 292 ALA A C 1
ATOM 2190 O O . ALA A 1 292 ? 26.453 -9.948 -32.437 1.00 63.41 292 ALA A O 1
ATOM 2191 N N . GLY A 1 293 ? 27.113 -11.252 -30.726 1.00 55.78 293 GLY A N 1
ATOM 2192 C CA . GLY A 1 293 ? 28.443 -10.671 -30.541 1.00 55.78 293 GLY A CA 1
ATOM 2193 C C . GLY A 1 293 ? 29.617 -11.285 -31.308 1.00 55.78 293 GLY A C 1
ATOM 2194 O O . GLY A 1 293 ? 30.691 -10.692 -31.233 1.00 55.78 293 GLY A O 1
ATOM 2195 N N . ASP A 1 294 ? 29.465 -12.394 -32.045 1.00 59.09 294 ASP A N 1
ATOM 2196 C CA . ASP A 1 294 ? 30.593 -12.992 -32.786 1.00 59.09 294 ASP A CA 1
ATOM 2197 C C . ASP A 1 294 ? 30.400 -12.985 -34.315 1.00 59.09 294 ASP A C 1
ATOM 2199 O O . ASP A 1 294 ? 30.059 -13.996 -34.926 1.00 59.09 294 ASP A O 1
ATOM 2203 N N . PRO A 1 295 ? 30.610 -11.833 -34.980 1.00 57.91 295 PRO A N 1
ATOM 2204 C CA . PRO A 1 295 ? 30.664 -11.758 -36.436 1.00 57.91 295 PRO A CA 1
ATOM 2205 C C . PRO A 1 295 ? 32.007 -12.249 -37.012 1.00 57.91 295 PRO A C 1
ATOM 2207 O O . PRO A 1 295 ? 32.259 -12.023 -38.197 1.00 57.91 295 PRO A O 1
ATOM 2210 N N . SER A 1 296 ? 32.900 -12.845 -36.205 1.00 61.16 296 SER A N 1
ATOM 2211 C CA . SER A 1 296 ? 34.265 -13.177 -36.636 1.00 61.16 296 SER A CA 1
ATOM 2212 C C . SER A 1 296 ? 34.464 -14.621 -37.109 1.00 61.16 296 SER A C 1
ATOM 2214 O O . SER A 1 296 ? 35.465 -14.900 -37.773 1.00 61.16 296 SER A O 1
ATOM 2216 N N . GLU A 1 297 ? 33.492 -15.513 -36.903 1.00 56.81 297 GLU A N 1
ATOM 2217 C CA . GLU A 1 297 ? 33.484 -16.837 -37.532 1.00 56.81 297 GLU A CA 1
ATOM 2218 C C . GLU A 1 297 ? 32.754 -16.756 -38.879 1.00 56.81 297 GLU A C 1
ATOM 2220 O O . GLU A 1 297 ? 31.529 -16.776 -38.979 1.00 56.81 297 GLU A O 1
ATOM 2225 N N . GLY A 1 298 ? 33.542 -16.551 -39.936 1.00 55.44 298 GLY A N 1
ATOM 2226 C CA . GLY A 1 298 ? 33.097 -16.344 -41.310 1.00 55.44 298 GLY A CA 1
ATOM 2227 C C . GLY A 1 298 ? 32.452 -17.563 -41.971 1.00 55.44 298 GLY A C 1
ATOM 2228 O O . GLY A 1 298 ? 32.942 -18.005 -43.006 1.00 55.44 298 GLY A O 1
ATOM 2229 N N . ASP A 1 299 ? 31.327 -18.039 -41.442 1.00 55.44 299 ASP A N 1
ATOM 2230 C CA . ASP A 1 299 ? 30.439 -18.978 -42.127 1.00 55.44 299 ASP A CA 1
ATOM 2231 C C . ASP A 1 299 ? 29.174 -18.242 -42.594 1.00 55.44 299 ASP A C 1
ATOM 2233 O O . ASP A 1 299 ? 28.057 -18.379 -42.093 1.00 55.44 299 ASP A O 1
ATOM 2237 N N . ALA A 1 300 ? 29.375 -17.383 -43.595 1.00 55.84 300 ALA A N 1
ATOM 2238 C CA . ALA A 1 300 ? 28.311 -16.778 -44.382 1.00 55.84 300 ALA A CA 1
ATOM 2239 C C . ALA A 1 300 ? 27.622 -17.864 -45.227 1.00 55.84 300 ALA A C 1
ATOM 2241 O O . ALA A 1 300 ? 27.839 -17.941 -46.435 1.00 55.84 300 ALA A O 1
ATOM 2242 N N . GLY A 1 301 ? 26.839 -18.753 -44.609 1.00 53.34 301 GLY A N 1
ATOM 2243 C CA . GLY A 1 301 ? 26.407 -19.926 -45.362 1.00 53.34 301 GLY A CA 1
ATOM 2244 C C . GLY A 1 301 ? 25.399 -20.884 -44.754 1.00 53.34 301 GLY A C 1
ATOM 2245 O O . GLY A 1 301 ? 25.331 -21.998 -45.245 1.00 53.34 301 GLY A O 1
ATOM 2246 N N . SER A 1 302 ? 24.604 -20.524 -43.747 1.00 48.88 302 SER A N 1
ATOM 2247 C CA . SER A 1 302 ? 23.238 -21.071 -43.597 1.00 48.88 302 SER A CA 1
ATOM 2248 C C . SER A 1 302 ? 22.572 -20.521 -42.343 1.00 48.88 302 SER A C 1
ATOM 2250 O O . SER A 1 302 ? 22.766 -20.999 -41.231 1.00 48.88 302 SER A O 1
ATOM 2252 N N . TRP A 1 303 ? 21.706 -19.530 -42.524 1.00 49.56 303 TRP A N 1
ATOM 2253 C CA . TRP A 1 303 ? 20.630 -19.351 -41.558 1.00 49.56 303 TRP A CA 1
ATOM 2254 C C . TRP A 1 303 ? 19.769 -20.621 -41.603 1.00 49.56 303 TRP A C 1
ATOM 2256 O O . TRP A 1 303 ? 19.428 -21.044 -42.712 1.00 49.56 303 TRP A O 1
ATOM 2266 N N . PRO A 1 304 ? 19.410 -21.240 -40.466 1.00 50.34 304 PRO A N 1
ATOM 2267 C CA . PRO A 1 304 ? 18.440 -22.322 -40.463 1.00 50.34 304 PRO A CA 1
ATOM 2268 C C . PRO A 1 304 ? 17.120 -21.750 -40.984 1.00 50.34 304 PRO A C 1
ATOM 2270 O O . PRO A 1 304 ? 16.423 -20.997 -40.301 1.00 50.34 304 PRO A O 1
ATOM 2273 N N . THR A 1 305 ? 16.804 -22.044 -42.242 1.00 52.53 305 THR A N 1
ATOM 2274 C CA . THR A 1 305 ? 15.488 -21.789 -42.807 1.00 52.53 305 THR A CA 1
ATOM 2275 C C . THR A 1 305 ? 14.488 -22.604 -41.996 1.00 52.53 305 THR A C 1
ATOM 2277 O O . THR A 1 305 ? 14.647 -23.806 -41.790 1.00 52.53 305 THR A O 1
ATOM 2280 N N . TRP A 1 306 ? 13.437 -21.943 -41.517 1.00 56.16 306 TRP A N 1
ATOM 2281 C CA . TRP A 1 306 ? 12.348 -22.538 -40.736 1.00 56.16 306 TRP A CA 1
ATOM 2282 C C . TRP A 1 306 ? 11.491 -23.550 -41.531 1.00 56.16 306 TRP A C 1
ATOM 2284 O O . TRP A 1 306 ? 10.433 -23.967 -41.066 1.00 56.16 306 TRP A O 1
ATOM 2294 N N . ASP A 1 307 ? 11.949 -23.988 -42.706 1.00 50.16 307 ASP A N 1
ATOM 2295 C CA . ASP A 1 307 ? 11.231 -24.888 -43.610 1.00 50.16 307 ASP A CA 1
ATOM 2296 C C . ASP A 1 307 ? 11.128 -26.332 -43.085 1.00 50.16 307 ASP A C 1
ATOM 2298 O O . ASP A 1 307 ? 10.287 -27.094 -43.554 1.00 50.16 307 ASP A O 1
ATOM 2302 N N . ASN A 1 308 ? 11.893 -26.718 -42.057 1.00 48.41 308 ASN A N 1
ATOM 2303 C CA . ASN A 1 308 ? 11.855 -28.084 -41.514 1.00 48.41 308 ASN A CA 1
ATOM 2304 C C . ASN A 1 308 ? 10.769 -28.347 -40.452 1.00 48.41 308 ASN A C 1
ATOM 2306 O O . ASN A 1 308 ? 10.655 -29.476 -39.980 1.00 48.41 308 ASN A O 1
ATOM 2310 N N . PHE A 1 309 ? 9.932 -27.368 -40.088 1.00 49.84 309 PHE A N 1
ATOM 2311 C CA . PHE A 1 309 ? 8.848 -27.601 -39.115 1.00 49.84 309 PHE A CA 1
ATOM 2312 C C . PHE A 1 309 ? 7.570 -28.223 -39.708 1.00 49.84 309 PHE A C 1
ATOM 2314 O O . PHE A 1 309 ? 6.623 -28.482 -38.972 1.00 49.84 309 PHE A O 1
ATOM 2321 N N . THR A 1 310 ? 7.532 -28.516 -41.013 1.00 53.97 310 THR A N 1
ATOM 2322 C CA . THR A 1 310 ? 6.360 -29.121 -41.682 1.00 53.97 310 THR A CA 1
ATOM 2323 C C . THR A 1 310 ? 6.408 -30.650 -41.821 1.00 53.97 310 THR A C 1
ATOM 2325 O O . THR A 1 310 ? 5.480 -31.230 -42.376 1.00 53.97 310 THR A O 1
ATOM 2328 N N . LEU A 1 311 ? 7.428 -31.339 -41.290 1.00 49.62 311 LEU A N 1
ATOM 2329 C CA . LEU A 1 311 ? 7.594 -32.798 -41.452 1.00 49.62 311 LEU A CA 1
ATOM 2330 C C . LEU A 1 311 ? 7.318 -33.646 -40.192 1.00 49.62 311 LEU A C 1
ATOM 2332 O O . LEU A 1 311 ? 7.682 -34.816 -40.161 1.00 49.62 311 LEU A O 1
ATOM 2336 N N . MET A 1 312 ? 6.647 -33.101 -39.171 1.00 43.19 312 MET A N 1
ATOM 2337 C CA . MET A 1 312 ? 6.227 -33.857 -37.970 1.00 43.19 312 MET A CA 1
ATOM 2338 C C . MET A 1 312 ? 4.699 -33.949 -37.774 1.00 43.19 312 MET A C 1
ATOM 2340 O O . MET A 1 312 ? 4.232 -34.199 -36.667 1.00 43.19 312 MET A O 1
ATOM 2344 N N . GLU A 1 313 ? 3.917 -33.798 -38.849 1.00 48.22 313 GLU A N 1
ATOM 2345 C CA . GLU A 1 313 ? 2.469 -34.092 -38.876 1.00 48.22 313 GLU A CA 1
ATOM 2346 C C . GLU A 1 313 ? 2.106 -35.236 -39.852 1.00 48.22 313 GLU A C 1
ATOM 2348 O O . GLU A 1 313 ? 1.088 -35.186 -40.545 1.00 48.22 313 GLU A O 1
ATOM 2353 N N . GLN A 1 314 ? 2.922 -36.297 -39.903 1.00 48.91 314 GLN A N 1
ATOM 2354 C CA . GLN A 1 314 ? 2.517 -37.598 -40.460 1.00 48.91 314 GLN A CA 1
ATOM 2355 C C . GLN A 1 314 ? 2.918 -38.748 -39.542 1.00 48.91 314 GLN A C 1
ATOM 2357 O O . GLN A 1 314 ? 4.059 -38.720 -39.030 1.00 48.91 314 GLN A O 1
#

Organism: Amphibalanus amphitrite (NCBI:txid1232801)

pLDDT: mean 74.46, std 16.84, range [39.62, 96.62]

Foldseek 3Di:
DDDDDDDDPDDPVVPDDPPPPPPDPPDDPVVPPPDPLVVVLVVVVVVVVVVVVVVVVQPDPDCSVVVVVVVVVVVVVVVVVVVVVVLVVVVVVVVVVPDDVLRVLLVLLVVLLVLLVVLLVLLVVLLPDQDDPCSVVSVVVSLVSLVVSLVSLLVSLQVCLVCLVVLLVVLLVLLLVLLVVVVVCVVVVHDPVSVVVSVVSNVVSVCSNVVQLVSLVSSLVSLVSSLVSLVSSCVSCVVCVVVSVVVNVSSVVSNVSSQPSSNGRSYVVVVVVSVVVSVVVSVVVVVVVVVVPDPPPPPPDDDPDPVPPPPPPD

Secondary structure (DSSP, 8-state):
-----------GGGGS-TT-SS---SS-GGGS----HHHHHHHHHHHHHHHHHHHHTT--SSHHHHHHHHHHHHHHHHHHHHHHHHHHHHHHHHHTTT--HHHHHHHHHHHHHHHHHHHHHHHHHHHH----TTHHHHHHHHHHHHHHHHHHHHHHHHHHHHHHHHHHHHHHHHHHHHHHHHHHHHHHT--HHHHHHHHHHHHHHHHHHHHHHHHHHHHHHHHHHHHHHHHHHHHH-GGGHHHHHHHHHHHHHHHHHHH--SS---SHHHHHHHHHHHHHHHHHHHHHHHTT--TTS---S----GGGGGSS--

Sequence (314 aa):
MDVSAGLSASDPSDWLPTDQADHLPTEPAWRSTRPGGADAVGRSARLLLGLLRLAGLWGGAGWRPLLYTALLYAAASAVCALAALADLHQGWLLLEAGLHWIRAFLLAAGLLESGQAALNATLAAAVTRREGADSGRRLLRAAGLQRRLSECQALLASAAAAELPAVMLLGVLTQIQMVVAARDMFVLGADPLSWLMLASYSWAALVALVGPCEAGERLLAGLARCRDLLLRLEELRPELAPRLERLQRALAADREVAADLGLYRLQRATLLSIWSAIITYIIVMLQFMGDAGDPSEGDAGSWPTWDNFTLMEQ